Protein AF-A0A662FNM8-F1 (afdb_monomer)

Secondary structure (DSSP, 8-state):
-HHHHHHHHHHHHHHHHHHHHHTTTT------TTEEEEEEEEEEEETTEEEEEEGGGTEEEEEE--SEEEETTEEEEHHHHGGG--TT-EEEEEEEEEEETTEEEEEEEEEE-SS-EEEEHHHHHHHHHHHHHHHHHH-EEEEEEEEEEEEETTEEEEEETTEEEEEE--S-EEETTS-EE-GGGG--TT-EEEEEEEEEEEEEEETTEEEEEEEEEEEETTEEEEEPP-

Nearest PDB structures (foldseek):
  4gop-assembly2_Y  TM=5.693E-01  e=3.693E-03  Mycosarcoma maydis
  1wfq-assembly1_A  TM=6.350E-01  e=1.931E-02  Homo sapiens
  7a05-assembly1_A  TM=2.953E-01  e=1.213E-04  Vibrio vulnificus
  3go5-assembly1_A  TM=3.222E-01  e=8.741E-04  Streptococcus pneumoniae TIGR4
  2rdh-assembly2_B  TM=5.016E-01  e=3.294E-02  Staphylococcus aureus

Solvent-accessible surface area (backbone atoms only — not comparable to full-atom values): 12597 Å² total; per-residue (Å²): 93,74,66,64,57,53,53,55,36,46,52,53,47,55,57,50,48,53,51,62,55,68,58,60,81,78,60,77,87,79,76,65,84,59,53,50,75,51,60,31,31,28,69,36,79,51,90,49,25,40,33,31,35,23,73,96,74,73,45,73,44,69,32,41,45,61,52,55,28,29,45,96,90,43,79,42,47,34,83,80,51,50,82,79,57,52,67,72,38,60,38,39,38,38,27,34,59,43,82,53,95,96,36,81,43,39,32,53,43,31,46,33,43,93,91,48,58,40,34,27,39,69,56,54,55,51,54,39,55,50,54,50,52,50,48,67,76,58,44,41,79,48,72,48,69,32,32,26,71,42,77,56,101,44,32,35,33,30,34,48,87,98,43,35,31,37,35,55,58,67,73,63,32,13,39,83,87,64,49,79,47,69,69,68,84,73,54,55,71,72,36,58,33,39,40,33,24,37,39,28,78,46,96,59,70,51,95,82,12,45,26,42,30,48,56,53,30,38,33,41,84,91,48,46,40,30,52,60,87,100

Mean predicted aligned error: 11.19 Å

Radius of gyration: 21.47 Å; Cα contacts (8 Å, |Δi|>4): 432; chains: 1; bounding box: 57×38×53 Å

pLDDT: mean 80.43, std 20.22, range [27.06, 97.69]

Foldseek 3Di:
DPVQLVVVLVVVVVVVVVVVVVVPPDDDDPDPDFKDKAKFFFQDQDPQFTFTQGVVVRDTATEGEADWKDWPNDIDGCNVCSVVHDGRFIKIFIWGWDDDPNDTHTYTQWIDGPVTIMGHVVVSVVSSVVVVVVLVVQWDWDKDKWFWAADDDFWTWTDDPPAIEIEGRDAWKAWPVRHTDDCVVQDDGRFIKIFTFIKGQDPDDDPNHRIYTHGQWMDGPNTIMGHDDD

Structure (mmCIF, N/CA/C/O backbone):
data_AF-A0A662FNM8-F1
#
_entry.id   AF-A0A662FNM8-F1
#
loop_
_atom_site.group_PDB
_atom_site.id
_atom_site.type_symbol
_atom_site.label_atom_id
_atom_site.label_alt_id
_atom_site.label_comp_id
_atom_site.label_asym_id
_atom_site.label_entity_id
_atom_site.label_seq_id
_atom_site.pdbx_PDB_ins_code
_atom_site.Cartn_x
_atom_site.Cartn_y
_atom_site.Cartn_z
_atom_site.occupancy
_atom_site.B_iso_or_equiv
_atom_site.auth_seq_id
_atom_site.auth_comp_id
_atom_site.auth_asym_id
_atom_site.auth_atom_id
_atom_site.pdbx_PDB_model_num
ATOM 1 N N . MET A 1 1 ? 3.585 -10.878 16.587 1.00 34.97 1 MET A N 1
ATOM 2 C CA . MET A 1 1 ? 3.746 -9.399 16.396 1.00 34.97 1 MET A CA 1
ATOM 3 C C . MET A 1 1 ? 4.313 -8.888 15.031 1.00 34.97 1 MET A C 1
ATOM 5 O O . MET A 1 1 ? 3.756 -7.943 14.477 1.00 34.97 1 MET A O 1
ATOM 9 N N . ASN A 1 2 ? 5.376 -9.466 14.435 1.00 30.81 2 ASN A N 1
ATOM 10 C CA . ASN A 1 2 ? 6.114 -8.873 13.282 1.00 30.81 2 ASN A CA 1
ATOM 11 C C . ASN A 1 2 ? 5.421 -8.874 11.894 1.00 30.81 2 ASN A C 1
ATOM 13 O O . ASN A 1 2 ? 5.707 -8.005 11.068 1.00 30.81 2 ASN A O 1
ATOM 17 N N . ARG A 1 3 ? 4.511 -9.816 11.600 1.00 31.55 3 ARG A N 1
ATOM 18 C CA . ARG A 1 3 ? 3.870 -9.920 10.266 1.00 31.55 3 ARG A CA 1
ATOM 19 C C . ARG A 1 3 ? 2.676 -8.970 10.079 1.00 31.55 3 ARG A C 1
ATOM 21 O O . ARG A 1 3 ? 2.497 -8.427 8.995 1.00 31.55 3 ARG A O 1
ATOM 28 N N . ILE A 1 4 ? 1.914 -8.701 11.142 1.00 34.50 4 ILE A N 1
ATOM 29 C CA . ILE A 1 4 ? 0.702 -7.854 11.116 1.00 34.50 4 ILE A CA 1
ATOM 30 C C . ILE A 1 4 ? 1.075 -6.375 10.963 1.00 34.50 4 ILE A C 1
ATOM 32 O O . ILE A 1 4 ? 0.537 -5.681 10.101 1.00 34.50 4 ILE A O 1
ATOM 36 N N . LEU A 1 5 ? 2.092 -5.929 11.707 1.00 34.59 5 LEU A N 1
ATOM 37 C CA . LEU A 1 5 ? 2.738 -4.640 11.475 1.00 34.59 5 LEU A CA 1
ATOM 38 C C . LEU A 1 5 ? 3.303 -4.550 10.056 1.00 34.59 5 LEU A C 1
ATOM 40 O O . LEU A 1 5 ? 3.145 -3.524 9.408 1.00 34.59 5 LEU A O 1
ATOM 44 N N . GLY A 1 6 ? 3.891 -5.640 9.555 1.00 30.94 6 GLY A N 1
ATOM 45 C CA . GLY A 1 6 ? 4.428 -5.747 8.202 1.00 30.94 6 GLY A CA 1
ATOM 46 C C . GLY A 1 6 ? 3.399 -5.520 7.093 1.00 30.94 6 GLY A C 1
ATOM 47 O O . GLY A 1 6 ? 3.773 -4.928 6.085 1.00 30.94 6 GLY A O 1
ATOM 48 N N . ILE A 1 7 ? 2.140 -5.933 7.282 1.00 37.97 7 ILE A N 1
ATOM 49 C CA . ILE A 1 7 ? 1.048 -5.766 6.308 1.00 37.97 7 ILE A CA 1
ATOM 50 C C . ILE A 1 7 ? 0.357 -4.396 6.452 1.00 37.97 7 ILE A C 1
ATOM 52 O O . ILE A 1 7 ? 0.053 -3.770 5.439 1.00 37.97 7 ILE A O 1
ATOM 56 N N . LEU A 1 8 ? 0.190 -3.870 7.674 1.00 38.94 8 LEU A N 1
ATOM 57 C CA . LEU A 1 8 ? -0.231 -2.473 7.916 1.00 38.94 8 LEU A CA 1
ATOM 58 C C . LEU A 1 8 ? 0.715 -1.477 7.241 1.00 38.94 8 LEU A C 1
ATOM 60 O O . LEU A 1 8 ? 0.318 -0.487 6.631 1.00 38.94 8 LEU A O 1
ATOM 64 N N . LEU A 1 9 ? 1.998 -1.798 7.328 1.00 43.34 9 LEU A N 1
ATOM 65 C CA . LEU A 1 9 ? 3.066 -1.082 6.680 1.00 43.34 9 LEU A CA 1
ATOM 66 C C . LEU A 1 9 ? 3.018 -1.178 5.159 1.00 43.34 9 LEU A C 1
ATOM 68 O O . LEU A 1 9 ? 3.487 -0.252 4.522 1.00 43.34 9 LEU A O 1
ATOM 72 N N . VAL A 1 10 ? 2.436 -2.221 4.558 1.00 38.22 10 VAL A N 1
ATOM 73 C CA . VAL A 1 10 ? 2.178 -2.252 3.104 1.00 38.22 10 VAL A CA 1
ATOM 74 C C . VAL A 1 10 ? 1.168 -1.176 2.724 1.00 38.22 10 VAL A C 1
ATOM 76 O O . VAL A 1 10 ? 1.360 -0.530 1.708 1.00 38.22 10 VAL A O 1
ATOM 79 N N . ILE A 1 11 ? 0.123 -0.966 3.530 1.00 43.38 11 ILE A N 1
ATOM 80 C CA . ILE A 1 11 ? -0.942 0.005 3.243 1.00 43.38 11 ILE A CA 1
ATOM 81 C C . ILE A 1 11 ? -0.428 1.426 3.459 1.00 43.38 11 ILE A C 1
ATOM 83 O O . ILE A 1 11 ? -0.586 2.260 2.576 1.00 43.38 11 ILE A O 1
ATOM 87 N N . ILE A 1 12 ? 0.279 1.694 4.565 1.00 46.84 12 ILE A N 1
ATOM 88 C CA . ILE A 1 12 ? 0.919 3.002 4.761 1.00 46.84 12 ILE A CA 1
ATOM 89 C C . ILE A 1 12 ? 1.972 3.225 3.670 1.00 46.84 12 ILE A C 1
ATOM 91 O O . ILE A 1 12 ? 2.008 4.310 3.112 1.00 46.84 12 ILE A O 1
ATOM 95 N N . VAL A 1 13 ? 2.777 2.225 3.288 1.00 42.91 13 VAL A N 1
ATOM 96 C CA . VAL A 1 13 ? 3.752 2.348 2.188 1.00 42.91 13 VAL A CA 1
ATOM 97 C C . VAL A 1 13 ? 3.060 2.578 0.840 1.00 42.91 13 VAL A C 1
ATOM 99 O O . VAL A 1 13 ? 3.427 3.526 0.164 1.00 42.91 13 VAL A O 1
ATOM 102 N N . ALA A 1 14 ? 2.022 1.826 0.475 1.00 39.62 14 ALA A N 1
ATOM 103 C CA . ALA A 1 14 ? 1.258 2.038 -0.757 1.00 39.62 14 ALA A CA 1
ATOM 104 C C . ALA A 1 14 ? 0.612 3.439 -0.799 1.00 39.62 14 ALA A C 1
ATOM 106 O O . ALA A 1 14 ? 0.721 4.139 -1.803 1.00 39.62 14 ALA A O 1
ATOM 107 N N . LEU A 1 15 ? 0.053 3.911 0.323 1.00 40.09 15 LEU A N 1
ATOM 108 C CA . LEU A 1 15 ? -0.546 5.248 0.452 1.00 40.09 15 LEU A CA 1
ATOM 109 C C . LEU A 1 15 ? 0.503 6.379 0.508 1.00 40.09 15 LEU A C 1
ATOM 111 O O . LEU A 1 15 ? 0.263 7.481 0.009 1.00 40.09 15 LEU A O 1
ATOM 115 N N . SER A 1 16 ? 1.681 6.118 1.081 1.00 39.53 16 SER A N 1
ATOM 116 C CA . SER A 1 16 ? 2.825 7.043 1.103 1.00 39.53 16 SER A CA 1
ATOM 117 C C . SER A 1 16 ? 3.443 7.177 -0.276 1.00 39.53 16 SER A C 1
ATOM 119 O O . SER A 1 16 ? 3.874 8.262 -0.651 1.00 39.53 16 SER A O 1
ATOM 121 N N . ILE A 1 17 ? 3.483 6.092 -1.046 1.00 41.28 17 ILE A N 1
ATOM 122 C CA . ILE A 1 17 ? 4.080 6.119 -2.372 1.00 41.28 17 ILE A CA 1
ATOM 123 C C . ILE A 1 17 ? 3.131 6.766 -3.385 1.00 41.28 17 ILE A C 1
ATOM 125 O O . ILE A 1 17 ? 3.603 7.569 -4.186 1.00 41.28 17 ILE A O 1
ATOM 129 N N . ALA A 1 18 ? 1.811 6.573 -3.257 1.00 35.53 18 ALA A N 1
ATOM 130 C CA . ALA A 1 18 ? 0.839 7.385 -3.991 1.00 35.53 18 ALA A CA 1
ATOM 131 C C . ALA A 1 18 ? 1.071 8.891 -3.747 1.00 35.53 18 ALA A C 1
ATOM 133 O O . ALA A 1 18 ? 1.128 9.653 -4.705 1.00 35.53 18 ALA A O 1
ATOM 134 N N . SER A 1 19 ? 1.351 9.309 -2.499 1.00 35.47 19 SER A N 1
ATOM 135 C CA . SER A 1 19 ? 1.711 10.709 -2.203 1.00 35.47 19 SER A CA 1
ATOM 136 C C . SER A 1 19 ? 3.092 11.149 -2.698 1.00 35.47 19 SER A C 1
ATOM 138 O O . SER A 1 19 ? 3.288 12.329 -2.948 1.00 35.47 19 SER A O 1
ATOM 140 N N . VAL A 1 20 ? 4.060 10.242 -2.869 1.00 37.75 20 VAL A N 1
ATOM 141 C CA . VAL A 1 20 ? 5.343 10.588 -3.514 1.00 37.75 20 VAL A CA 1
ATOM 142 C C . VAL A 1 20 ? 5.138 10.859 -5.009 1.00 37.75 20 VAL A C 1
ATOM 144 O O . VAL A 1 20 ? 5.879 11.660 -5.572 1.00 37.75 20 VAL A O 1
ATOM 147 N N . PHE A 1 21 ? 4.126 10.244 -5.630 1.00 33.44 21 PHE A N 1
ATOM 148 C CA . PHE A 1 21 ? 3.748 10.506 -7.019 1.00 33.44 21 PHE A CA 1
ATOM 149 C C . PHE A 1 21 ? 2.799 11.705 -7.191 1.00 33.44 21 PHE A C 1
ATOM 151 O O . PHE A 1 21 ? 2.982 12.438 -8.155 1.00 33.44 21 PHE A O 1
ATOM 158 N N . THR A 1 22 ? 1.853 11.984 -6.281 1.00 30.36 22 THR A N 1
ATOM 159 C CA . THR A 1 22 ? 0.998 13.191 -6.399 1.00 30.36 22 THR A CA 1
ATOM 160 C C . THR A 1 22 ? 1.713 14.499 -6.056 1.00 30.36 22 THR A C 1
ATOM 162 O O . THR A 1 22 ? 1.329 15.541 -6.564 1.00 30.36 22 THR A O 1
ATOM 165 N N . ILE A 1 23 ? 2.806 14.478 -5.282 1.00 31.58 23 ILE A N 1
ATOM 166 C CA . ILE A 1 23 ? 3.656 15.674 -5.072 1.00 31.58 23 ILE A CA 1
ATOM 167 C C . ILE A 1 23 ? 4.517 15.991 -6.321 1.00 31.58 23 ILE A C 1
ATOM 169 O O . ILE A 1 23 ? 5.194 17.014 -6.371 1.00 31.58 23 ILE A O 1
ATOM 173 N N . ALA A 1 24 ? 4.515 15.130 -7.343 1.00 31.98 24 ALA A N 1
ATOM 174 C CA . ALA A 1 24 ? 5.442 15.205 -8.471 1.00 31.98 24 ALA A CA 1
ATOM 175 C C . ALA A 1 24 ? 4.855 15.803 -9.761 1.00 31.98 24 ALA A C 1
ATOM 177 O O . ALA A 1 24 ? 5.457 15.605 -10.812 1.00 31.98 24 ALA A O 1
ATOM 178 N N . VAL A 1 25 ? 3.729 16.526 -9.702 1.00 33.72 25 VAL A N 1
ATOM 179 C CA . VAL A 1 25 ? 3.274 17.301 -10.872 1.00 33.72 25 VAL A CA 1
ATOM 180 C C . VAL A 1 25 ? 3.971 18.667 -10.956 1.00 33.72 25 VAL A C 1
ATOM 182 O O . VAL A 1 25 ? 4.239 19.103 -12.063 1.00 33.72 25 VAL A O 1
ATOM 185 N N . GLU A 1 26 ? 4.425 19.286 -9.853 1.00 32.44 26 GLU A N 1
ATOM 186 C CA . GLU A 1 26 ? 4.989 20.658 -9.945 1.00 32.44 26 GLU A CA 1
ATOM 187 C C . GLU A 1 26 ? 6.186 21.009 -9.039 1.00 32.44 26 GLU A C 1
ATOM 189 O O . GLU A 1 26 ? 6.686 22.133 -9.068 1.00 32.44 26 GLU A O 1
ATOM 194 N N . ALA A 1 27 ? 6.741 20.085 -8.252 1.00 30.03 27 ALA A N 1
ATOM 195 C CA . ALA A 1 27 ? 7.866 20.435 -7.380 1.00 30.03 27 ALA A CA 1
ATOM 196 C C . ALA A 1 27 ? 9.232 20.183 -8.046 1.00 30.03 27 ALA A C 1
ATOM 198 O O . ALA A 1 27 ? 9.654 19.033 -8.207 1.00 30.03 27 ALA A O 1
ATOM 199 N N . LYS A 1 28 ? 9.948 21.278 -8.361 1.00 28.44 28 LYS A N 1
ATOM 200 C CA . LYS A 1 28 ? 11.374 21.317 -8.750 1.00 28.44 28 LYS A CA 1
ATOM 201 C C . LYS A 1 28 ? 12.192 20.258 -7.981 1.00 28.44 28 LYS A C 1
ATOM 203 O O . LYS A 1 28 ? 12.028 20.123 -6.763 1.00 28.44 28 LYS A O 1
ATOM 208 N N . PRO A 1 29 ? 13.077 19.496 -8.653 1.00 28.39 29 PRO A N 1
ATOM 209 C CA . PRO A 1 29 ? 13.717 18.316 -8.080 1.00 28.39 29 PRO A CA 1
ATOM 210 C C . PRO A 1 29 ? 14.552 18.668 -6.843 1.00 28.39 29 PRO A C 1
ATOM 212 O O . PRO A 1 29 ? 15.665 19.177 -6.939 1.00 28.39 29 PRO A O 1
ATOM 215 N N . LYS A 1 30 ? 14.036 18.343 -5.652 1.00 27.06 30 LYS A N 1
ATOM 216 C CA . LYS A 1 30 ? 14.813 18.403 -4.410 1.00 27.06 30 LYS A CA 1
ATOM 217 C C . LYS A 1 30 ? 15.686 17.147 -4.327 1.00 27.06 30 LYS A C 1
ATOM 219 O O . LYS A 1 30 ? 15.209 16.061 -3.992 1.00 27.06 30 LYS A O 1
ATOM 224 N N . ILE A 1 31 ? 16.958 17.299 -4.696 1.00 31.05 31 ILE A N 1
ATOM 225 C CA . ILE A 1 31 ? 17.981 16.247 -4.707 1.00 31.05 31 ILE A CA 1
ATOM 226 C C . ILE A 1 31 ? 18.239 15.777 -3.271 1.00 31.05 31 ILE A C 1
ATOM 228 O O . ILE A 1 31 ? 18.943 16.421 -2.498 1.00 31.05 31 ILE A O 1
ATOM 232 N N . VAL A 1 32 ? 17.713 14.606 -2.914 1.00 36.53 32 VAL A N 1
ATOM 233 C CA . VAL A 1 32 ? 18.186 13.861 -1.742 1.00 36.53 32 VAL A CA 1
ATOM 234 C C . VAL A 1 32 ? 19.250 12.882 -2.242 1.00 36.53 32 VAL A C 1
ATOM 236 O O . VAL A 1 32 ? 18.943 11.770 -2.665 1.00 36.53 32 VAL A O 1
ATOM 239 N N . ARG A 1 33 ? 20.494 13.382 -2.288 1.00 47.28 33 ARG A N 1
ATOM 240 C CA . ARG A 1 33 ? 21.788 12.680 -2.440 1.00 47.28 33 ARG A CA 1
ATOM 241 C C . ARG A 1 33 ? 21.719 11.324 -3.194 1.00 47.28 33 ARG A C 1
ATOM 243 O O . ARG A 1 33 ? 21.582 10.279 -2.567 1.00 47.28 33 ARG A O 1
ATOM 250 N N . ARG A 1 34 ? 21.898 11.346 -4.528 1.00 64.00 34 ARG A N 1
ATOM 251 C CA . ARG A 1 34 ? 22.019 10.197 -5.479 1.00 64.00 34 ARG A CA 1
ATOM 252 C C . ARG A 1 34 ? 20.742 9.461 -5.919 1.00 64.00 34 ARG A C 1
ATOM 254 O O . ARG A 1 34 ? 20.851 8.380 -6.493 1.00 64.00 34 ARG A O 1
ATOM 261 N N . THR A 1 35 ? 19.554 10.027 -5.726 1.00 75.56 35 THR A N 1
ATOM 262 C CA . THR A 1 35 ? 18.335 9.519 -6.388 1.00 75.56 35 THR A CA 1
ATOM 263 C C . THR A 1 35 ? 17.953 10.389 -7.582 1.00 75.56 35 THR A C 1
ATOM 265 O O . THR A 1 35 ? 18.045 11.611 -7.509 1.00 75.56 35 THR A O 1
ATOM 268 N N . VAL A 1 36 ? 17.541 9.755 -8.679 1.00 82.00 36 VAL A N 1
ATOM 269 C CA . VAL A 1 36 ? 17.111 10.409 -9.921 1.00 82.00 36 VAL A CA 1
ATOM 270 C C . VAL A 1 36 ? 15.705 9.955 -10.285 1.00 82.00 36 VAL A C 1
ATOM 272 O O . VAL A 1 36 ? 15.340 8.796 -10.074 1.00 82.00 36 VAL A O 1
ATOM 275 N N . ARG A 1 37 ? 14.909 10.889 -10.806 1.00 89.00 37 ARG A N 1
ATOM 276 C CA . ARG A 1 37 ? 13.576 10.628 -11.347 1.00 89.00 37 ARG A CA 1
ATOM 277 C C . ARG A 1 37 ? 13.552 11.040 -12.803 1.00 89.00 37 ARG A C 1
ATOM 279 O O . ARG A 1 37 ? 14.050 12.116 -13.123 1.00 89.00 37 ARG A O 1
ATOM 286 N N . PHE A 1 38 ? 12.970 10.206 -13.645 1.00 88.62 38 PHE A N 1
ATOM 287 C CA . PHE A 1 38 ? 12.787 10.509 -15.057 1.00 88.62 38 PHE A CA 1
ATOM 288 C C . PHE A 1 38 ? 11.605 9.719 -15.614 1.00 88.62 38 PHE A C 1
ATOM 290 O O . PHE A 1 38 ? 11.200 8.707 -15.036 1.00 88.62 38 PHE A O 1
ATOM 297 N N . SER A 1 39 ? 11.073 10.205 -16.726 1.00 93.44 39 SER A N 1
ATOM 298 C CA . SER A 1 39 ? 10.129 9.483 -17.575 1.00 93.44 39 SER A CA 1
ATOM 299 C C . SER A 1 39 ? 10.844 9.088 -18.860 1.00 93.44 39 SER A C 1
ATOM 301 O O . SER A 1 39 ? 11.805 9.754 -19.251 1.00 93.44 39 SER A O 1
ATOM 303 N N . GLY A 1 40 ? 10.403 8.013 -19.491 1.00 94.44 40 GLY A N 1
ATOM 304 C CA . GLY A 1 40 ? 10.967 7.568 -20.753 1.00 94.44 40 GLY A CA 1
ATOM 305 C C . GLY A 1 40 ? 10.230 6.369 -21.322 1.00 94.44 40 GLY A C 1
ATOM 306 O O . GLY A 1 40 ? 9.304 5.849 -20.700 1.00 94.44 40 GLY A O 1
ATOM 307 N N . VAL A 1 41 ? 10.682 5.932 -22.488 1.00 97.31 41 VAL A N 1
ATOM 308 C CA . VAL A 1 41 ? 10.103 4.819 -23.240 1.00 97.31 41 VAL A CA 1
ATOM 309 C C . VAL A 1 41 ? 11.030 3.615 -23.137 1.00 97.31 41 VAL A C 1
ATOM 311 O O . VAL A 1 41 ? 12.248 3.749 -23.272 1.00 97.31 41 VAL A O 1
ATOM 314 N N . VAL A 1 42 ? 10.486 2.434 -22.859 1.00 97.44 42 VAL A N 1
ATOM 315 C CA . VAL A 1 42 ? 11.257 1.186 -22.863 1.00 97.44 42 VAL A CA 1
ATOM 316 C C . VAL A 1 42 ? 11.704 0.891 -24.294 1.00 97.44 42 VAL A C 1
ATOM 318 O O . VAL A 1 42 ? 10.881 0.692 -25.174 1.00 97.44 42 VAL A O 1
ATOM 321 N N . GLU A 1 43 ? 13.013 0.865 -24.535 1.00 96.88 43 GLU A N 1
ATOM 322 C CA . GLU A 1 43 ? 13.586 0.446 -25.823 1.00 96.88 43 GLU A CA 1
ATOM 323 C C . GLU A 1 43 ? 13.893 -1.047 -25.862 1.00 96.88 43 GLU A C 1
ATOM 325 O O . GLU A 1 43 ? 13.996 -1.627 -26.936 1.00 96.88 43 GLU A O 1
ATOM 330 N N . LYS A 1 44 ? 14.206 -1.623 -24.696 1.00 96.56 44 LYS A N 1
ATOM 331 C CA . LYS A 1 44 ? 14.590 -3.026 -24.584 1.00 96.56 44 LYS A CA 1
ATOM 332 C C . LYS A 1 44 ? 14.352 -3.556 -23.184 1.00 96.56 44 LYS A C 1
ATOM 334 O O . LYS A 1 44 ? 14.826 -2.970 -22.200 1.00 96.56 44 LYS A O 1
ATOM 339 N N . VAL A 1 45 ? 13.745 -4.732 -23.109 1.00 96.88 45 VAL A N 1
ATOM 340 C CA . VAL A 1 45 ? 13.672 -5.550 -21.895 1.00 96.88 45 VAL A CA 1
ATOM 341 C C . VAL A 1 45 ? 14.803 -6.580 -21.890 1.00 96.88 45 VAL A C 1
ATOM 343 O O . VAL A 1 45 ? 15.061 -7.256 -22.881 1.00 96.88 45 VAL A O 1
ATOM 346 N N . GLY A 1 46 ? 15.527 -6.694 -20.777 1.00 94.12 46 GLY A N 1
ATOM 347 C CA . GLY A 1 46 ? 16.615 -7.659 -20.623 1.00 94.12 46 GLY A CA 1
ATOM 348 C C . GLY A 1 46 ? 16.582 -8.391 -19.285 1.00 94.12 46 GLY A C 1
ATOM 349 O O . GLY A 1 46 ? 15.928 -7.982 -18.323 1.00 94.12 46 GLY A O 1
ATOM 350 N N . ASP A 1 47 ? 17.374 -9.456 -19.178 1.00 93.50 47 ASP A N 1
ATOM 351 C CA . ASP A 1 47 ? 17.362 -10.340 -18.000 1.00 93.50 47 ASP A CA 1
ATOM 352 C C . ASP A 1 47 ? 17.805 -9.668 -16.701 1.00 93.50 47 ASP A C 1
ATOM 354 O O . ASP A 1 47 ? 17.485 -10.129 -15.607 1.00 93.50 47 ASP A O 1
ATOM 358 N N . LYS A 1 48 ? 18.559 -8.570 -16.794 1.00 88.81 48 LYS A N 1
ATOM 359 C CA . LYS A 1 48 ? 19.065 -7.831 -15.628 1.00 88.81 48 LYS A CA 1
ATOM 360 C C . LYS A 1 48 ? 18.474 -6.427 -15.505 1.00 88.81 48 LYS A C 1
ATOM 362 O O . LYS A 1 48 ? 18.788 -5.730 -14.532 1.00 88.81 48 LYS A O 1
ATOM 367 N N . GLY A 1 49 ? 17.646 -5.982 -16.449 1.00 94.88 49 GLY A N 1
ATOM 368 C CA . GLY A 1 49 ? 17.250 -4.583 -16.509 1.00 94.88 49 GLY A CA 1
ATOM 369 C C . GLY A 1 49 ? 16.442 -4.176 -17.728 1.00 94.88 49 GLY A C 1
ATOM 370 O O . GLY A 1 49 ? 16.061 -5.000 -18.547 1.00 94.88 49 GLY A O 1
ATOM 371 N N . LEU A 1 50 ? 16.235 -2.869 -17.827 1.00 96.62 50 LEU A N 1
ATOM 372 C CA . LEU A 1 50 ? 15.610 -2.205 -18.963 1.00 96.62 50 LEU A CA 1
ATOM 373 C C . LEU A 1 50 ? 16.620 -1.260 -19.613 1.00 96.62 50 LEU A C 1
ATOM 375 O O . LEU A 1 50 ? 17.507 -0.731 -18.935 1.00 96.62 50 LEU A O 1
ATOM 379 N N . LYS A 1 51 ? 16.457 -1.003 -20.906 1.00 96.25 51 LYS A N 1
ATOM 380 C CA . LYS A 1 51 ? 17.036 0.158 -21.583 1.00 96.25 51 LYS A CA 1
ATOM 381 C C . LYS A 1 51 ? 15.903 1.144 -21.843 1.00 96.25 51 LYS A C 1
ATOM 383 O O . LYS A 1 51 ? 14.887 0.758 -22.410 1.00 96.25 51 LYS A O 1
ATOM 388 N N . VAL A 1 52 ? 16.050 2.378 -21.369 1.00 96.44 52 VAL A N 1
ATOM 389 C CA . VAL A 1 52 ? 14.963 3.368 -21.381 1.00 96.44 52 VAL A CA 1
ATOM 390 C C . VAL A 1 52 ? 15.424 4.617 -22.114 1.00 96.44 52 VAL A C 1
ATOM 392 O O . VAL A 1 52 ? 16.375 5.259 -21.668 1.00 96.44 52 VAL A O 1
ATOM 395 N N . TYR A 1 53 ? 14.764 4.965 -23.212 1.00 96.44 53 TYR A N 1
ATOM 396 C CA . TYR A 1 53 ? 14.984 6.218 -23.923 1.00 96.44 53 TYR A CA 1
ATOM 397 C C . TYR A 1 53 ? 14.381 7.385 -23.149 1.00 96.44 53 TYR A C 1
ATOM 399 O O . TYR A 1 53 ? 13.217 7.341 -22.753 1.00 96.44 53 TYR A O 1
ATOM 407 N N . VAL A 1 54 ? 15.167 8.436 -22.931 1.00 94.25 54 VAL A N 1
ATOM 408 C CA . VAL A 1 54 ? 14.714 9.662 -22.274 1.00 94.25 54 VAL A CA 1
ATOM 409 C C . VAL A 1 54 ? 14.834 10.813 -23.262 1.00 94.25 54 VAL A C 1
ATOM 411 O O . VAL A 1 54 ? 15.924 11.345 -23.476 1.00 94.25 54 VAL A O 1
ATOM 414 N N . GLU A 1 55 ? 13.694 11.220 -23.818 1.00 88.88 55 GLU A N 1
ATOM 415 C CA . GLU A 1 55 ? 13.593 12.248 -24.860 1.00 88.88 55 GLU A CA 1
ATOM 416 C C . G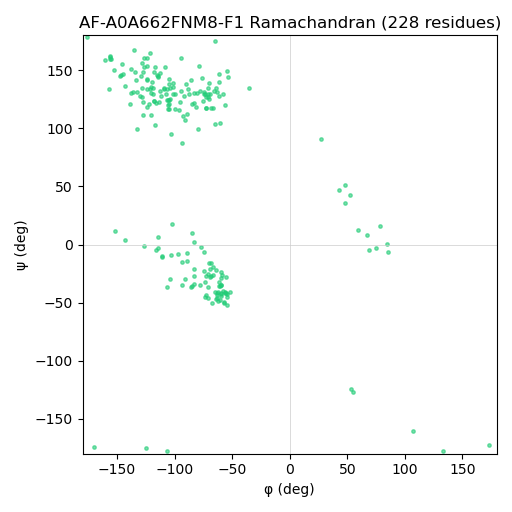LU A 1 55 ? 14.265 13.565 -24.457 1.00 88.88 55 GLU A C 1
ATOM 418 O O . GLU A 1 55 ? 15.075 14.108 -25.200 1.00 88.88 55 GLU A O 1
ATOM 423 N N . ARG A 1 56 ? 14.034 14.027 -23.221 1.00 87.88 56 ARG A N 1
ATOM 424 C CA . ARG A 1 56 ? 14.579 15.299 -22.712 1.00 87.88 56 ARG A CA 1
ATOM 425 C C . ARG A 1 56 ? 16.105 15.415 -22.812 1.00 87.88 56 ARG A C 1
ATOM 427 O O . ARG A 1 56 ? 16.630 16.524 -22.853 1.00 87.88 56 ARG A O 1
ATOM 434 N N . ILE A 1 57 ? 16.820 14.294 -22.771 1.00 88.00 57 ILE A N 1
ATOM 435 C CA . ILE A 1 57 ? 18.284 14.261 -22.895 1.00 88.00 57 ILE A CA 1
ATOM 436 C C . ILE A 1 57 ? 18.742 13.543 -24.167 1.00 88.00 57 ILE A C 1
ATOM 438 O O . ILE A 1 57 ? 19.941 13.314 -24.309 1.00 88.00 57 ILE A O 1
ATOM 442 N N . ASN A 1 58 ? 17.800 13.168 -25.041 1.00 92.25 58 ASN A N 1
ATOM 443 C CA . ASN A 1 58 ? 18.001 12.418 -26.278 1.00 92.25 58 ASN A CA 1
ATOM 444 C C . ASN A 1 58 ? 18.990 11.248 -26.112 1.00 92.25 58 ASN A C 1
ATOM 446 O O . ASN A 1 58 ? 19.972 11.113 -26.844 1.00 92.25 58 ASN A O 1
ATOM 450 N N . ARG A 1 59 ? 18.809 10.454 -25.047 1.00 92.69 59 ARG A N 1
ATOM 451 C CA . ARG A 1 59 ? 19.717 9.352 -24.694 1.00 92.69 59 ARG A CA 1
ATOM 452 C C . ARG A 1 59 ? 18.977 8.196 -24.050 1.00 92.69 59 ARG A C 1
ATOM 454 O O . ARG A 1 59 ? 18.088 8.389 -23.221 1.00 92.69 59 ARG A O 1
ATOM 461 N N . SER A 1 60 ? 19.450 6.991 -24.344 1.00 92.75 60 SER A N 1
ATOM 462 C CA . SER A 1 60 ? 19.004 5.771 -23.683 1.00 92.75 60 SER A CA 1
ATOM 463 C C . SER A 1 60 ? 19.822 5.498 -22.420 1.00 92.75 60 SER A C 1
ATOM 465 O O . SER A 1 60 ? 21.055 5.477 -22.437 1.00 92.75 60 SER A O 1
ATOM 467 N N . ILE A 1 61 ? 19.135 5.247 -21.311 1.00 91.06 61 ILE A N 1
ATOM 468 C CA . ILE A 1 61 ? 19.734 4.957 -20.012 1.00 91.06 61 ILE A CA 1
ATOM 469 C C . ILE A 1 61 ? 19.604 3.455 -19.719 1.00 91.06 61 ILE A C 1
ATOM 471 O O . ILE A 1 61 ? 18.482 2.938 -19.691 1.00 91.06 61 ILE A O 1
ATOM 475 N N . PRO A 1 62 ? 20.710 2.736 -19.443 1.00 92.44 62 PRO A N 1
ATOM 476 C CA . PRO A 1 62 ? 20.633 1.380 -18.919 1.00 92.44 62 PRO A CA 1
ATOM 477 C C . PRO A 1 62 ? 20.185 1.415 -17.454 1.00 92.44 62 PRO A C 1
ATOM 479 O O . PRO A 1 62 ? 20.785 2.087 -16.612 1.00 92.44 62 PRO A O 1
ATOM 482 N N . LEU A 1 63 ? 19.134 0.665 -17.140 1.00 93.25 63 LEU A N 1
ATOM 483 C CA . LEU A 1 63 ? 18.496 0.648 -15.834 1.00 93.25 63 LEU A CA 1
ATOM 484 C C . LEU A 1 63 ? 18.543 -0.757 -15.233 1.00 93.25 63 LEU A C 1
ATOM 486 O O . LEU A 1 63 ? 17.859 -1.677 -15.680 1.00 93.25 63 LEU A O 1
ATOM 490 N N . PHE A 1 64 ? 19.317 -0.924 -14.162 1.00 94.12 64 PHE A N 1
ATOM 491 C CA . PHE A 1 64 ? 19.419 -2.205 -13.477 1.00 94.12 64 PHE A CA 1
ATOM 492 C C . PHE A 1 64 ? 18.145 -2.513 -12.681 1.00 94.12 64 PHE A C 1
ATOM 494 O O . PHE A 1 64 ? 17.812 -1.829 -11.701 1.00 94.12 64 PHE A O 1
ATOM 501 N N . CYS A 1 65 ? 17.474 -3.598 -13.068 1.00 95.06 65 CYS A N 1
ATOM 502 C CA . CYS A 1 65 ? 16.224 -4.051 -12.465 1.00 95.06 65 CYS A CA 1
ATOM 503 C C . CYS A 1 65 ? 16.340 -5.423 -11.790 1.00 95.06 65 CYS A C 1
ATOM 505 O O . CYS A 1 65 ? 15.423 -5.812 -11.086 1.00 95.06 65 CYS A O 1
ATOM 507 N N . GLY A 1 66 ? 17.474 -6.124 -11.873 1.00 93.19 66 GLY A N 1
ATOM 508 C CA . GLY A 1 66 ? 17.631 -7.440 -11.242 1.00 93.19 66 GLY A CA 1
ATOM 509 C C . GLY A 1 66 ? 17.322 -7.469 -9.733 1.00 93.19 66 GLY A C 1
ATOM 510 O O . GLY A 1 66 ? 17.550 -6.492 -9.008 1.00 93.19 66 GLY A O 1
ATOM 511 N N . GLY A 1 67 ? 16.830 -8.611 -9.244 1.00 92.38 67 GLY A N 1
ATOM 512 C CA . GLY A 1 67 ? 16.493 -8.858 -7.836 1.00 92.38 67 GLY A CA 1
ATOM 513 C C . GLY A 1 67 ? 14.988 -8.909 -7.557 1.00 92.38 67 GLY A C 1
ATOM 514 O O . GLY A 1 67 ? 14.191 -9.131 -8.460 1.00 92.38 67 GLY A O 1
ATOM 515 N N . LYS A 1 68 ? 14.607 -8.727 -6.283 1.00 93.38 68 LYS A N 1
ATOM 516 C CA . LYS A 1 68 ? 13.213 -8.850 -5.822 1.00 93.38 68 LYS A CA 1
ATOM 517 C C . LYS A 1 68 ? 12.436 -7.535 -5.884 1.00 93.38 68 LYS A C 1
ATOM 519 O O . LYS A 1 68 ? 12.918 -6.491 -5.420 1.00 93.38 68 LYS A O 1
ATOM 524 N N . TRP A 1 69 ? 11.196 -7.636 -6.332 1.00 93.75 69 TRP A N 1
ATOM 525 C CA . TRP A 1 69 ? 10.226 -6.571 -6.541 1.00 93.75 69 TRP A CA 1
ATOM 526 C C . TRP A 1 69 ? 8.919 -6.868 -5.829 1.00 93.75 69 TRP A C 1
ATOM 528 O O . TRP A 1 69 ? 8.650 -7.999 -5.450 1.00 93.75 69 TRP A O 1
ATOM 538 N N . VAL A 1 70 ? 8.134 -5.822 -5.611 1.00 87.19 70 VAL A N 1
ATOM 539 C CA . VAL A 1 70 ? 6.809 -5.879 -5.014 1.00 87.19 70 VAL A CA 1
ATOM 540 C C . VAL A 1 70 ? 5.819 -5.276 -5.996 1.00 87.19 70 VAL A C 1
ATOM 542 O O . VAL A 1 70 ? 5.957 -4.095 -6.322 1.00 87.19 70 VAL A O 1
ATOM 545 N N . LYS A 1 71 ? 4.829 -6.067 -6.408 1.00 86.81 71 LYS A N 1
ATOM 546 C CA . LYS A 1 71 ? 3.656 -5.663 -7.197 1.00 86.81 71 LYS A CA 1
ATOM 547 C C . LYS A 1 71 ? 2.425 -6.183 -6.463 1.00 86.81 71 LYS A C 1
ATOM 549 O O . LYS A 1 71 ? 2.475 -7.280 -5.927 1.00 86.81 71 LYS A O 1
ATOM 554 N N . ASP A 1 72 ? 1.387 -5.364 -6.318 1.00 82.38 72 ASP A N 1
ATOM 555 C CA . ASP A 1 72 ? 0.107 -5.759 -5.697 1.00 82.38 72 ASP A CA 1
ATOM 556 C C . ASP A 1 72 ? 0.231 -6.503 -4.355 1.00 82.38 72 ASP A C 1
ATOM 558 O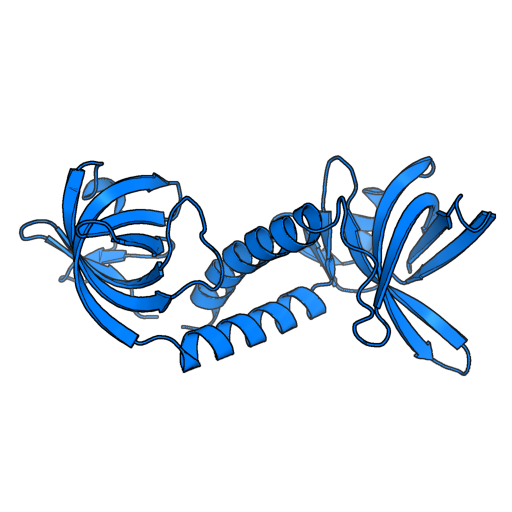 O . ASP A 1 72 ? -0.584 -7.340 -3.990 1.00 82.38 72 ASP A O 1
ATOM 562 N N . ARG A 1 73 ? 1.232 -6.104 -3.552 1.00 72.81 73 ARG A N 1
ATOM 563 C CA . ARG A 1 73 ? 1.578 -6.650 -2.220 1.00 72.81 73 ARG A CA 1
ATOM 564 C C . ARG A 1 73 ? 2.284 -8.010 -2.224 1.00 72.81 73 ARG A C 1
ATOM 566 O O . ARG A 1 73 ? 2.721 -8.432 -1.150 1.00 72.81 73 ARG A O 1
ATOM 573 N N . GLU A 1 74 ? 2.482 -8.615 -3.382 1.00 79.62 74 GLU A N 1
ATOM 574 C CA . GLU A 1 74 ? 3.242 -9.848 -3.566 1.00 79.62 74 GLU A CA 1
ATOM 575 C C . GLU A 1 74 ? 4.695 -9.557 -3.941 1.00 79.62 74 GLU A C 1
ATOM 577 O O . GLU A 1 74 ? 5.039 -8.433 -4.311 1.00 79.62 74 GLU A O 1
ATOM 582 N N . VAL A 1 75 ? 5.576 -10.541 -3.744 1.00 88.88 75 VAL A N 1
ATOM 583 C CA . VAL A 1 75 ? 7.015 -10.408 -3.993 1.00 88.88 75 VAL A CA 1
ATOM 584 C C . VAL A 1 75 ? 7.404 -11.312 -5.148 1.00 88.88 75 VAL A C 1
ATOM 586 O O . VAL A 1 75 ? 7.271 -12.522 -5.026 1.00 88.88 75 VAL A O 1
ATOM 589 N N . TYR A 1 76 ? 7.990 -10.726 -6.184 1.00 92.56 76 TYR A N 1
ATOM 590 C CA . TYR A 1 76 ? 8.441 -11.436 -7.377 1.00 92.56 76 TYR A CA 1
ATOM 591 C C . TYR A 1 76 ? 9.924 -11.172 -7.630 1.00 92.56 76 TYR A C 1
ATOM 593 O O . TYR A 1 76 ? 10.462 -10.128 -7.243 1.00 92.56 76 TYR A O 1
ATOM 601 N N . ASN A 1 77 ? 10.612 -12.094 -8.283 1.00 95.50 77 ASN A N 1
ATOM 602 C CA . ASN A 1 77 ? 11.910 -11.840 -8.889 1.00 95.50 77 ASN A CA 1
ATOM 603 C C . ASN A 1 77 ? 11.721 -11.100 -10.214 1.00 95.50 77 ASN A C 1
ATOM 605 O O . ASN A 1 77 ? 10.701 -11.238 -10.876 1.00 95.50 77 ASN A O 1
ATOM 609 N N . TRP A 1 78 ? 12.729 -10.330 -10.623 1.00 96.50 78 TRP A N 1
ATOM 610 C CA . TRP A 1 78 ? 12.710 -9.628 -11.909 1.00 96.50 78 TRP A CA 1
ATOM 611 C C . TRP A 1 78 ? 12.393 -10.555 -13.090 1.00 96.50 78 TRP A C 1
ATOM 613 O O . TRP A 1 78 ? 11.606 -10.181 -13.945 1.00 96.50 78 TRP A O 1
ATOM 623 N N . SER A 1 79 ? 12.943 -11.771 -13.102 1.00 95.31 79 SER A N 1
ATOM 624 C CA . SER A 1 79 ? 12.684 -12.770 -14.145 1.00 95.31 79 SER A CA 1
ATOM 625 C C . SER A 1 79 ? 11.209 -13.150 -14.289 1.00 95.31 79 SER A C 1
ATOM 627 O O . SER A 1 79 ? 10.820 -13.551 -15.371 1.00 95.31 79 SER A O 1
ATOM 629 N N . GLU A 1 80 ? 10.409 -13.017 -13.228 1.00 95.44 80 GLU A N 1
ATOM 630 C CA . GLU A 1 80 ? 8.977 -13.356 -13.214 1.00 95.44 80 GLU A CA 1
ATOM 631 C C . GLU A 1 80 ? 8.088 -12.173 -13.634 1.00 95.44 80 GLU A C 1
ATOM 633 O O . GLU A 1 80 ? 6.903 -12.353 -13.880 1.00 95.44 80 GLU A O 1
ATOM 638 N N . ILE A 1 81 ? 8.631 -10.949 -13.670 1.00 95.19 81 ILE A N 1
ATOM 639 C CA . ILE A 1 81 ? 7.856 -9.724 -13.942 1.00 95.19 81 ILE A CA 1
ATOM 640 C C . ILE A 1 81 ? 8.425 -8.870 -15.075 1.00 95.19 81 ILE A C 1
ATOM 642 O O . ILE A 1 81 ? 7.872 -7.811 -15.364 1.00 95.19 81 ILE A O 1
ATOM 646 N N . LYS A 1 82 ? 9.544 -9.275 -15.688 1.00 95.62 82 LYS A N 1
ATOM 647 C CA . LYS A 1 82 ? 10.156 -8.538 -16.802 1.00 95.62 82 LYS A CA 1
ATOM 648 C C . LYS A 1 82 ? 9.209 -8.459 -18.002 1.00 95.62 82 LYS A C 1
ATOM 650 O O . LYS A 1 82 ? 9.172 -7.423 -18.650 1.00 95.62 82 LYS A O 1
ATOM 655 N N . ASP A 1 83 ? 8.378 -9.483 -18.194 1.00 94.81 83 ASP A N 1
ATOM 656 C CA . ASP A 1 83 ? 7.412 -9.583 -19.295 1.00 94.81 83 ASP A CA 1
ATOM 657 C C . ASP A 1 83 ? 6.164 -8.706 -19.076 1.00 94.81 83 ASP A C 1
ATOM 659 O O . ASP A 1 83 ? 5.302 -8.607 -19.941 1.00 94.81 83 ASP A O 1
ATOM 663 N N . LEU A 1 84 ? 6.064 -8.013 -17.931 1.00 94.44 84 LEU A N 1
ATOM 664 C CA . LEU A 1 84 ? 5.100 -6.919 -17.767 1.00 94.44 84 LEU A CA 1
ATOM 665 C C . LEU A 1 84 ? 5.478 -5.683 -18.592 1.00 94.44 84 LEU A C 1
ATOM 667 O O . LEU A 1 84 ? 4.664 -4.771 -18.720 1.00 94.44 84 LEU A O 1
ATOM 671 N N . PHE A 1 85 ? 6.721 -5.610 -19.067 1.00 96.56 85 PHE A N 1
ATOM 672 C CA . PHE A 1 85 ? 7.236 -4.511 -19.868 1.00 96.56 85 PHE A CA 1
ATOM 673 C C . PHE A 1 85 ? 7.344 -4.947 -21.322 1.00 96.56 85 PHE A C 1
ATOM 675 O O . PHE A 1 85 ? 7.763 -6.064 -21.602 1.00 96.56 85 PHE A O 1
ATOM 682 N N . ASN A 1 86 ? 7.037 -4.024 -22.227 1.00 95.12 86 ASN A N 1
ATOM 683 C CA . ASN A 1 86 ? 7.199 -4.200 -23.663 1.00 95.12 86 ASN A CA 1
ATOM 684 C C . ASN A 1 86 ? 7.978 -3.018 -24.230 1.00 95.12 86 ASN A C 1
ATOM 686 O O . ASN A 1 86 ? 7.963 -1.924 -23.654 1.00 95.12 86 ASN A O 1
ATOM 690 N N . ASP A 1 87 ? 8.626 -3.229 -25.368 1.00 95.44 87 ASP A N 1
ATOM 691 C CA . ASP A 1 87 ? 9.250 -2.146 -26.119 1.00 95.44 87 ASP A CA 1
ATOM 692 C C . ASP A 1 87 ? 8.165 -1.136 -26.547 1.00 95.44 87 ASP A C 1
ATOM 694 O O . ASP A 1 87 ? 7.037 -1.507 -26.869 1.00 95.44 87 ASP A O 1
ATOM 698 N N . GLY A 1 88 ? 8.472 0.158 -26.466 1.00 95.12 88 GLY A N 1
ATOM 699 C CA . GLY A 1 88 ? 7.510 1.245 -26.670 1.00 95.12 88 GLY A CA 1
ATOM 700 C C . GLY A 1 88 ? 6.696 1.632 -25.427 1.00 95.12 88 GLY A C 1
ATOM 701 O O . GLY A 1 88 ? 5.994 2.638 -25.455 1.00 95.12 88 GLY A O 1
ATOM 702 N N . MET A 1 89 ? 6.801 0.899 -24.311 1.00 96.75 89 MET A N 1
ATOM 703 C CA . MET A 1 89 ? 6.048 1.224 -23.095 1.00 96.75 89 MET A CA 1
ATOM 704 C C . MET A 1 89 ? 6.574 2.490 -22.412 1.00 96.75 89 MET A C 1
ATOM 706 O O . MET A 1 89 ? 7.750 2.573 -22.048 1.00 96.75 89 MET A O 1
ATOM 710 N N . GLU A 1 90 ? 5.683 3.442 -22.141 1.00 96.69 90 GLU A N 1
ATOM 711 C CA . GLU A 1 90 ? 5.996 4.605 -21.316 1.00 96.69 90 GLU A CA 1
ATOM 712 C C . GLU A 1 90 ? 6.082 4.242 -19.833 1.00 96.69 90 GLU A C 1
ATOM 714 O O . GLU A 1 90 ? 5.197 3.609 -19.250 1.00 96.69 90 GLU A O 1
ATOM 719 N N . ILE A 1 91 ? 7.164 4.680 -19.192 1.00 96.31 91 ILE A N 1
ATOM 720 C CA . ILE A 1 91 ? 7.398 4.440 -17.774 1.00 96.31 91 ILE A CA 1
ATOM 721 C C . ILE A 1 91 ? 7.940 5.678 -17.065 1.00 96.31 91 ILE A C 1
ATOM 723 O O . ILE A 1 91 ? 8.681 6.497 -17.609 1.00 96.31 91 ILE A O 1
ATOM 727 N N . ARG A 1 92 ? 7.625 5.773 -15.775 1.00 95.06 92 ARG A N 1
ATOM 728 C CA . ARG A 1 92 ? 8.206 6.731 -14.832 1.00 95.06 92 ARG A CA 1
ATOM 729 C C . ARG A 1 92 ? 9.051 5.979 -13.823 1.00 95.06 92 ARG A C 1
ATOM 731 O O . ARG A 1 92 ? 8.586 5.044 -13.168 1.00 95.06 92 ARG A O 1
ATOM 738 N N . VAL A 1 93 ? 10.292 6.411 -13.662 1.00 93.00 93 VAL A N 1
ATOM 739 C CA . VAL A 1 93 ? 11.301 5.705 -12.877 1.00 93.00 93 VAL A CA 1
ATOM 740 C C . VAL A 1 93 ? 11.773 6.575 -11.721 1.00 93.00 93 VAL A C 1
ATOM 742 O O . VAL A 1 93 ? 12.100 7.748 -11.887 1.00 93.00 93 VAL A O 1
ATOM 745 N N . LEU A 1 94 ? 11.872 5.972 -10.537 1.00 90.19 94 LEU A N 1
ATOM 746 C CA . LEU A 1 94 ? 12.753 6.438 -9.470 1.00 90.19 94 LEU A CA 1
ATOM 747 C C . LEU A 1 94 ? 13.935 5.477 -9.401 1.00 90.19 94 LEU A C 1
ATOM 749 O O . LEU A 1 94 ? 13.747 4.293 -9.119 1.00 90.19 94 LEU A O 1
ATOM 753 N N . ALA A 1 95 ? 15.145 5.981 -9.599 1.00 88.31 95 ALA A N 1
ATOM 754 C CA . ALA A 1 95 ? 16.372 5.203 -9.509 1.00 88.31 95 ALA A CA 1
ATOM 755 C C . ALA A 1 95 ? 17.348 5.813 -8.499 1.00 88.31 95 ALA A C 1
ATOM 757 O O . ALA A 1 95 ? 17.257 6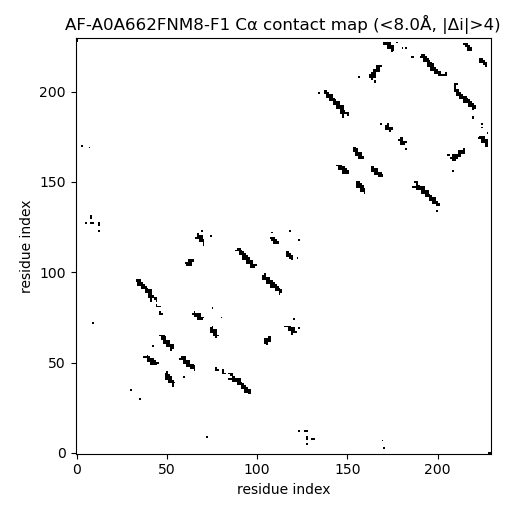.984 -8.131 1.00 88.31 95 ALA A O 1
ATOM 758 N N . THR A 1 96 ? 18.292 5.000 -8.042 1.00 87.06 96 THR A N 1
ATOM 759 C CA . THR A 1 96 ? 19.476 5.453 -7.306 1.00 87.06 96 THR A CA 1
ATOM 760 C C . THR A 1 96 ? 20.720 5.147 -8.117 1.00 87.06 96 THR A C 1
ATOM 762 O O . THR A 1 96 ? 20.765 4.132 -8.808 1.00 87.06 96 THR A O 1
ATOM 765 N N . VAL A 1 97 ? 21.732 6.002 -8.040 1.00 83.44 97 VAL A N 1
ATOM 766 C CA . VAL A 1 97 ? 23.000 5.776 -8.736 1.00 83.44 97 VAL A CA 1
ATOM 767 C C . VAL A 1 97 ? 23.994 5.144 -7.771 1.00 83.44 97 VAL A C 1
ATOM 769 O O . VAL A 1 97 ? 24.391 5.754 -6.772 1.00 83.44 97 VAL A O 1
ATOM 772 N N . VAL A 1 98 ? 24.400 3.912 -8.071 1.00 79.69 98 VAL A N 1
ATOM 773 C CA . VAL A 1 98 ? 25.414 3.176 -7.308 1.00 79.69 98 VAL A CA 1
ATOM 774 C C . VAL A 1 98 ? 26.719 3.188 -8.095 1.00 79.69 98 VAL A C 1
ATOM 776 O O . VAL A 1 98 ? 26.715 2.956 -9.301 1.00 79.69 98 VAL A O 1
ATOM 779 N N . ARG A 1 99 ? 27.841 3.460 -7.422 1.00 72.50 99 ARG A N 1
ATOM 780 C CA . ARG A 1 99 ? 29.168 3.272 -8.017 1.00 72.50 99 ARG A CA 1
ATOM 781 C C . ARG A 1 99 ? 29.567 1.809 -7.864 1.00 72.50 99 ARG A C 1
ATOM 783 O O . ARG A 1 99 ? 29.621 1.319 -6.741 1.00 72.50 99 ARG A O 1
ATOM 790 N N . ALA A 1 100 ? 29.840 1.143 -8.975 1.00 67.06 100 ALA A N 1
ATOM 791 C CA . ALA A 1 100 ? 30.390 -0.206 -9.016 1.00 67.06 100 ALA A CA 1
ATOM 792 C C . ALA A 1 100 ? 31.466 -0.247 -10.105 1.00 67.06 100 ALA A C 1
ATOM 794 O O . ALA A 1 100 ? 31.216 0.213 -11.216 1.00 67.06 100 ALA A O 1
ATOM 795 N N . ASN A 1 101 ? 32.657 -0.761 -9.787 1.00 62.50 101 ASN A N 1
ATOM 796 C CA . ASN A 1 101 ? 33.774 -0.924 -10.730 1.00 62.50 101 ASN A CA 1
ATOM 797 C C . ASN A 1 101 ? 34.053 0.338 -11.571 1.00 62.50 101 ASN A C 1
ATOM 799 O O . ASN A 1 101 ? 34.067 0.294 -12.798 1.00 62.50 101 ASN A O 1
ATOM 803 N N . ASN A 1 102 ? 34.194 1.487 -10.902 1.00 66.75 102 ASN A N 1
ATOM 804 C CA . ASN A 1 102 ? 34.415 2.802 -11.518 1.00 66.75 102 ASN A CA 1
ATOM 805 C C . ASN A 1 102 ? 33.320 3.285 -12.498 1.00 66.75 102 ASN A C 1
ATOM 807 O O . ASN A 1 102 ? 33.499 4.283 -13.190 1.00 66.75 102 ASN A O 1
ATOM 811 N N . ARG A 1 103 ? 32.157 2.622 -12.531 1.00 68.38 103 ARG A N 1
ATOM 812 C CA . ARG A 1 103 ? 30.989 3.009 -13.331 1.00 68.38 103 ARG A CA 1
ATOM 813 C C . ARG A 1 103 ? 29.819 3.396 -12.433 1.00 68.38 103 ARG A C 1
ATOM 815 O O . ARG A 1 103 ? 29.607 2.832 -11.358 1.00 68.38 103 ARG A O 1
ATOM 822 N N . SER A 1 104 ? 29.046 4.376 -12.887 1.00 76.56 104 SER A N 1
ATOM 823 C CA . SER A 1 104 ? 27.789 4.779 -12.256 1.00 76.56 104 SER A CA 1
ATOM 824 C C . SER A 1 104 ? 26.653 3.958 -12.852 1.00 76.56 104 SER A C 1
ATOM 826 O O . SER A 1 104 ? 26.336 4.115 -14.027 1.00 76.56 104 SER A O 1
ATOM 828 N N . VAL A 1 105 ? 26.044 3.084 -12.052 1.00 80.38 105 VAL A N 1
ATOM 829 C CA . VAL A 1 105 ? 24.950 2.210 -12.486 1.00 80.38 105 VAL A CA 1
ATOM 830 C C . VAL A 1 105 ? 23.629 2.724 -11.909 1.00 80.38 105 VAL A C 1
ATOM 832 O O . VAL A 1 105 ? 23.463 2.735 -10.681 1.00 80.38 105 VAL A O 1
ATOM 835 N N . PRO A 1 106 ? 22.674 3.145 -12.756 1.00 87.38 106 PRO A N 1
ATOM 836 C CA . PRO A 1 106 ? 21.320 3.459 -12.326 1.00 87.38 106 PRO A CA 1
ATOM 837 C C . PRO A 1 106 ? 20.601 2.176 -11.899 1.00 87.38 106 PRO A C 1
ATOM 839 O O . PRO A 1 106 ? 20.379 1.266 -12.693 1.00 87.38 106 PRO A O 1
ATOM 842 N N . VAL A 1 107 ? 20.222 2.097 -10.628 1.00 91.50 107 VAL A N 1
ATOM 843 C CA . VAL A 1 107 ? 19.464 0.985 -10.051 1.00 91.50 107 VAL A CA 1
ATOM 844 C C . VAL A 1 107 ? 18.027 1.434 -9.839 1.00 91.50 107 VAL A C 1
ATOM 846 O O . VAL A 1 107 ? 17.769 2.325 -9.024 1.00 91.50 107 VAL A O 1
ATOM 849 N N . ALA A 1 108 ? 17.082 0.796 -10.530 1.00 93.06 108 ALA A N 1
ATOM 850 C CA . ALA A 1 108 ? 15.664 1.099 -10.383 1.00 93.06 108 ALA A CA 1
ATOM 851 C C . ALA A 1 108 ? 15.196 0.799 -8.958 1.00 93.06 108 ALA A C 1
ATOM 853 O O . ALA A 1 108 ? 15.451 -0.279 -8.422 1.00 93.06 108 ALA A O 1
ATOM 854 N N . LEU A 1 109 ? 14.498 1.743 -8.341 1.00 91.50 109 LEU A N 1
ATOM 855 C CA . LEU A 1 109 ? 13.862 1.579 -7.038 1.00 91.50 109 LEU A CA 1
ATOM 856 C C . LEU A 1 109 ? 12.346 1.457 -7.167 1.00 91.50 109 LEU A C 1
ATOM 858 O O . LEU A 1 109 ? 11.732 0.710 -6.404 1.00 91.50 109 LEU A O 1
ATOM 862 N N . VAL A 1 110 ? 11.764 2.202 -8.106 1.00 93.69 110 VAL A N 1
ATOM 863 C CA . VAL A 1 110 ? 10.337 2.203 -8.429 1.00 93.69 110 VAL A CA 1
ATOM 864 C C . VAL A 1 110 ? 10.186 2.374 -9.930 1.00 93.69 110 VAL A C 1
ATOM 866 O O . VAL A 1 110 ? 10.868 3.225 -10.503 1.00 93.69 110 VAL A O 1
ATOM 869 N N . ILE A 1 111 ? 9.290 1.602 -10.535 1.00 95.06 111 ILE A N 1
ATOM 870 C CA . ILE A 1 111 ? 8.877 1.778 -11.928 1.00 95.06 111 ILE A CA 1
ATOM 871 C C . ILE A 1 111 ? 7.355 1.843 -11.945 1.00 95.06 111 ILE A C 1
ATOM 873 O O . ILE A 1 111 ? 6.691 0.979 -11.369 1.00 95.06 111 ILE A O 1
ATOM 877 N N . LYS A 1 112 ? 6.817 2.894 -12.554 1.00 94.50 112 LYS A N 1
ATOM 878 C CA . LYS A 1 112 ? 5.386 3.109 -12.745 1.00 94.50 112 LYS A CA 1
ATOM 879 C C . LYS A 1 112 ? 5.094 3.157 -14.240 1.00 94.50 112 LYS A C 1
ATOM 881 O O . LYS A 1 112 ? 5.676 3.992 -14.921 1.00 94.50 112 LYS A O 1
ATOM 886 N N . ALA A 1 113 ? 4.195 2.298 -14.691 1.00 93.69 113 ALA A N 1
ATOM 887 C CA . ALA A 1 113 ? 3.517 2.399 -15.977 1.00 93.69 113 ALA A CA 1
ATOM 888 C C . ALA A 1 113 ? 2.066 2.843 -15.722 1.00 93.69 113 ALA A C 1
ATOM 890 O O . ALA A 1 113 ? 1.681 3.071 -14.566 1.00 93.69 113 ALA A O 1
ATOM 891 N N . ASP A 1 114 ? 1.256 2.945 -16.768 1.00 88.81 114 ASP A N 1
ATOM 892 C CA . ASP A 1 114 ? -0.146 3.349 -16.624 1.00 88.81 114 ASP A CA 1
ATOM 893 C C . ASP A 1 114 ? -0.951 2.344 -15.795 1.00 88.81 114 ASP A C 1
ATOM 895 O O . ASP A 1 114 ? -1.650 2.723 -14.855 1.00 88.81 114 ASP A O 1
ATOM 899 N N . ASN A 1 115 ? -0.749 1.049 -16.052 1.00 89.50 115 ASN A N 1
ATOM 900 C CA . ASN A 1 115 ? -1.574 -0.014 -15.470 1.00 89.50 115 ASN A CA 1
ATOM 901 C C . ASN A 1 115 ? -0.974 -0.665 -14.218 1.00 89.50 115 ASN A C 1
ATOM 903 O O . ASN A 1 115 ? -1.625 -1.481 -13.568 1.00 89.50 115 ASN A O 1
ATOM 907 N N . PHE A 1 116 ? 0.272 -0.350 -13.859 1.00 89.88 116 PHE A N 1
ATOM 908 C CA . PHE A 1 116 ? 0.901 -0.948 -12.685 1.00 89.88 116 PHE A CA 1
ATOM 909 C C . PHE A 1 116 ? 2.023 -0.095 -12.101 1.00 89.88 116 PHE A C 1
ATOM 911 O O . PHE A 1 116 ? 2.609 0.787 -12.727 1.00 89.88 116 PHE A O 1
ATOM 918 N N . THR A 1 117 ? 2.372 -0.386 -10.851 1.00 91.75 117 THR A N 1
ATOM 919 C CA . THR A 1 117 ? 3.573 0.157 -10.217 1.00 91.75 117 THR A CA 1
ATOM 920 C C . THR A 1 117 ? 4.285 -0.942 -9.450 1.00 91.75 117 THR A C 1
ATOM 922 O O . THR A 1 117 ? 3.673 -1.636 -8.638 1.00 91.75 117 THR A O 1
ATOM 925 N N . ILE A 1 118 ? 5.593 -1.064 -9.670 1.00 93.19 118 ILE A N 1
ATOM 926 C CA . ILE A 1 118 ? 6.444 -2.017 -8.963 1.00 93.19 118 ILE A CA 1
ATOM 927 C C . ILE A 1 118 ? 7.478 -1.305 -8.094 1.00 93.19 118 ILE A C 1
ATOM 929 O O . ILE A 1 118 ? 8.031 -0.262 -8.451 1.00 93.19 118 ILE A O 1
ATOM 933 N N . TYR A 1 119 ? 7.773 -1.901 -6.940 1.00 90.81 119 TYR A N 1
ATOM 934 C CA . TYR A 1 119 ? 8.715 -1.366 -5.958 1.00 90.81 119 TYR A CA 1
ATOM 935 C C . TYR A 1 119 ? 9.815 -2.365 -5.653 1.00 90.81 119 TYR A C 1
ATOM 937 O O . TYR A 1 119 ? 9.538 -3.519 -5.338 1.00 90.81 119 TYR A O 1
ATOM 945 N N . ARG A 1 120 ? 11.075 -1.935 -5.622 1.00 90.12 120 ARG A N 1
ATOM 946 C CA . ARG A 1 120 ? 12.165 -2.817 -5.205 1.00 90.12 120 ARG A CA 1
ATOM 947 C C . ARG A 1 120 ? 11.936 -3.263 -3.756 1.00 90.12 120 ARG A C 1
ATOM 949 O O . ARG A 1 120 ? 11.796 -2.437 -2.851 1.00 90.12 120 ARG A O 1
ATOM 956 N N . ALA A 1 121 ? 11.965 -4.569 -3.493 1.00 85.25 121 ALA A N 1
ATOM 957 C CA . ALA A 1 121 ? 11.578 -5.129 -2.194 1.00 85.25 121 ALA A CA 1
ATOM 958 C C . ALA A 1 121 ? 12.427 -4.594 -1.024 1.00 85.25 121 ALA A C 1
ATOM 960 O O . ALA A 1 121 ? 11.923 -4.359 0.079 1.00 85.25 121 ALA A O 1
ATOM 961 N N . ARG A 1 122 ? 13.722 -4.332 -1.264 1.00 82.06 122 ARG A N 1
ATOM 962 C CA . ARG A 1 122 ? 14.611 -3.703 -0.271 1.00 82.06 122 ARG A CA 1
ATOM 963 C C . ARG A 1 122 ? 14.160 -2.289 0.104 1.00 82.06 122 ARG A C 1
ATOM 965 O O . ARG A 1 122 ? 14.194 -1.955 1.288 1.00 82.06 122 ARG A O 1
ATOM 972 N N . LEU A 1 123 ? 13.707 -1.487 -0.866 1.00 79.81 123 LEU A N 1
ATOM 973 C CA . LEU A 1 123 ? 13.171 -0.149 -0.603 1.00 79.81 123 LEU A CA 1
ATOM 974 C C . LEU A 1 123 ? 11.927 -0.252 0.280 1.00 79.81 123 LEU A C 1
ATOM 976 O O . LEU A 1 123 ? 11.861 0.412 1.313 1.00 79.81 123 LEU A O 1
ATOM 980 N N . VAL A 1 124 ? 10.992 -1.140 -0.071 1.00 72.62 124 VAL A N 1
ATOM 981 C CA . VAL A 1 124 ? 9.787 -1.384 0.732 1.00 72.62 124 VAL A CA 1
ATOM 982 C C . VAL A 1 124 ? 10.182 -1.731 2.167 1.00 72.62 124 VAL A C 1
ATOM 984 O O . VAL A 1 124 ? 9.751 -1.053 3.093 1.00 72.62 124 VAL A O 1
ATOM 987 N N . LYS A 1 125 ? 11.082 -2.700 2.379 1.00 73.75 125 LYS A N 1
ATOM 988 C CA . LYS A 1 125 ? 11.563 -3.080 3.722 1.00 73.75 125 LYS A CA 1
ATOM 989 C C . LYS A 1 125 ? 12.153 -1.896 4.505 1.00 73.75 125 LYS A C 1
ATOM 991 O O . LYS A 1 125 ? 11.891 -1.769 5.703 1.00 73.75 125 LYS A O 1
ATOM 996 N N . LEU A 1 126 ? 12.937 -1.034 3.856 1.00 71.44 126 LEU A N 1
ATOM 997 C CA . LEU A 1 126 ? 13.555 0.139 4.485 1.00 71.44 126 LEU A CA 1
ATOM 998 C C . LEU A 1 126 ? 12.528 1.195 4.888 1.00 71.44 126 LEU A C 1
ATOM 1000 O O . LEU A 1 126 ? 12.525 1.626 6.045 1.00 71.44 126 LEU A O 1
ATOM 1004 N N . ILE A 1 127 ? 11.637 1.571 3.966 1.00 70.00 127 ILE A N 1
ATOM 1005 C CA . ILE A 1 127 ? 10.539 2.497 4.261 1.00 70.00 127 ILE A CA 1
ATOM 1006 C C . ILE A 1 127 ? 9.724 1.926 5.415 1.00 70.00 127 ILE A C 1
ATOM 1008 O O . ILE A 1 127 ? 9.413 2.642 6.370 1.00 70.00 127 ILE A O 1
ATOM 1012 N N . ARG A 1 128 ? 9.477 0.609 5.389 1.00 65.94 128 ARG A N 1
ATOM 1013 C CA . ARG A 1 128 ? 8.682 -0.018 6.427 1.00 65.94 128 ARG A CA 1
ATOM 1014 C C . ARG A 1 128 ? 9.293 0.136 7.821 1.00 65.94 128 ARG A C 1
ATOM 1016 O O . ARG A 1 128 ? 8.626 0.538 8.771 1.00 65.94 128 ARG A O 1
ATOM 1023 N N . ARG A 1 129 ? 10.592 -0.137 7.939 1.00 69.25 129 ARG A N 1
ATOM 1024 C CA . ARG A 1 129 ? 11.341 0.034 9.194 1.00 69.25 129 ARG A CA 1
ATOM 1025 C C . ARG A 1 129 ? 11.354 1.482 9.679 1.00 69.25 129 ARG A C 1
ATOM 1027 O O . ARG A 1 129 ? 11.368 1.711 10.885 1.00 69.25 129 ARG A O 1
ATOM 1034 N N . ARG A 1 130 ? 11.402 2.454 8.765 1.00 68.31 130 ARG A N 1
ATOM 1035 C CA . ARG A 1 130 ? 11.422 3.881 9.115 1.00 68.31 130 ARG A CA 1
ATOM 1036 C C . ARG A 1 130 ? 10.072 4.340 9.656 1.00 68.31 130 ARG A C 1
ATOM 1038 O O . ARG A 1 130 ? 10.040 4.966 10.708 1.00 68.31 130 ARG A O 1
ATOM 1045 N N . ILE A 1 131 ? 8.984 3.959 8.989 1.00 67.19 131 ILE A N 1
ATOM 1046 C CA . ILE A 1 131 ? 7.621 4.218 9.467 1.00 67.19 131 ILE A CA 1
ATOM 1047 C C . ILE A 1 131 ? 7.408 3.554 10.830 1.00 67.19 131 ILE A C 1
ATOM 1049 O O . ILE A 1 131 ? 6.906 4.203 11.737 1.00 67.19 131 ILE A O 1
ATOM 1053 N N . TYR A 1 132 ? 7.844 2.302 11.012 1.00 66.50 132 TYR A N 1
ATOM 1054 C CA . TYR A 1 132 ? 7.732 1.626 12.307 1.00 66.50 132 TYR A CA 1
ATOM 1055 C C . TYR A 1 132 ? 8.420 2.398 13.435 1.00 66.50 132 TYR A C 1
ATOM 1057 O O . TYR A 1 132 ? 7.814 2.640 14.475 1.00 66.50 132 TYR A O 1
ATOM 1065 N N . ARG A 1 133 ? 9.679 2.800 13.224 1.00 72.50 133 ARG A N 1
ATOM 1066 C CA . ARG A 1 133 ? 10.431 3.582 14.212 1.00 72.50 133 ARG A CA 1
ATOM 1067 C C . ARG A 1 133 ? 9.742 4.904 14.523 1.00 72.50 133 ARG A C 1
ATOM 1069 O O . ARG A 1 133 ? 9.628 5.252 15.690 1.00 72.50 133 ARG A O 1
ATOM 1076 N N . TRP A 1 134 ? 9.246 5.590 13.496 1.00 74.19 134 TRP A N 1
ATOM 1077 C CA . TRP A 1 134 ? 8.527 6.847 13.664 1.00 74.19 134 TRP A CA 1
ATOM 1078 C C . TRP A 1 134 ? 7.226 6.672 14.459 1.00 74.19 134 TRP A C 1
ATOM 1080 O O . TRP A 1 134 ? 7.003 7.415 15.410 1.00 74.19 134 TRP A O 1
ATOM 1090 N N . ILE A 1 135 ? 6.413 5.657 14.137 1.00 70.88 135 ILE A N 1
ATOM 1091 C CA . ILE A 1 135 ? 5.211 5.310 14.909 1.00 70.88 135 ILE A CA 1
ATOM 1092 C C . ILE A 1 135 ? 5.600 5.032 16.358 1.00 70.88 135 ILE A C 1
ATOM 1094 O O . ILE A 1 135 ? 5.014 5.606 17.262 1.00 70.88 135 ILE A O 1
ATOM 1098 N N . ARG A 1 136 ? 6.619 4.201 16.596 1.00 74.44 136 ARG A N 1
ATOM 1099 C CA . ARG A 1 136 ? 7.043 3.836 17.952 1.00 74.44 136 ARG A CA 1
ATOM 1100 C C . ARG A 1 136 ? 7.492 5.041 18.783 1.00 74.44 136 ARG A C 1
ATOM 1102 O O . ARG A 1 136 ? 7.233 5.049 19.978 1.00 74.44 136 ARG A O 1
ATOM 1109 N N . SER A 1 137 ? 8.143 6.035 18.178 1.00 77.44 137 SER A N 1
ATOM 1110 C CA . SER A 1 137 ? 8.623 7.219 18.902 1.00 77.44 137 SER A CA 1
ATOM 1111 C C . SER A 1 137 ? 7.554 8.299 19.114 1.00 77.44 137 SER A C 1
ATOM 1113 O O . SER A 1 137 ? 7.714 9.121 20.006 1.00 77.44 137 SER A O 1
ATOM 1115 N N . HIS A 1 138 ? 6.481 8.318 18.316 1.00 80.44 138 HIS A N 1
ATOM 1116 C CA . HIS A 1 138 ? 5.427 9.346 18.394 1.00 80.44 138 HIS A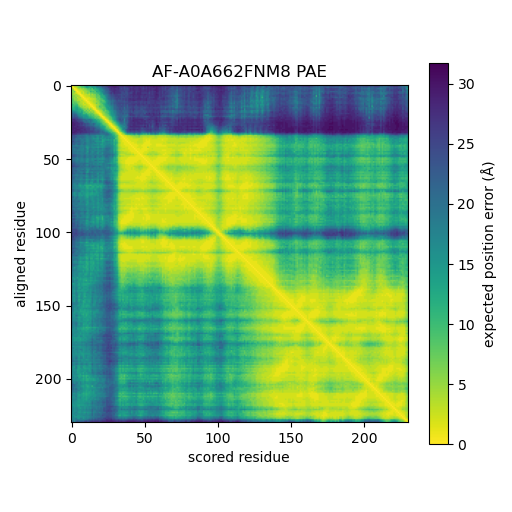 CA 1
ATOM 1117 C C . HIS A 1 138 ? 4.083 8.814 18.905 1.00 80.44 138 HIS A C 1
ATOM 1119 O O . HIS A 1 138 ? 3.177 9.598 19.187 1.00 80.44 138 HIS A O 1
ATOM 1125 N N . ALA A 1 139 ? 3.930 7.495 19.013 1.00 83.69 139 ALA A N 1
ATOM 1126 C CA . ALA A 1 139 ? 2.716 6.870 19.504 1.00 83.69 139 ALA A CA 1
ATOM 1127 C C . ALA A 1 139 ? 2.518 7.134 20.992 1.00 83.69 139 ALA A C 1
ATOM 1129 O O . ALA A 1 139 ? 3.388 6.856 21.818 1.00 83.69 139 ALA A O 1
ATOM 1130 N N . ARG A 1 140 ? 1.318 7.592 21.339 1.00 89.12 140 ARG A N 1
ATOM 1131 C CA . ARG A 1 140 ? 0.843 7.668 22.719 1.00 89.12 140 ARG A CA 1
ATOM 1132 C C . ARG A 1 140 ? -0.233 6.617 22.926 1.00 89.12 140 ARG A C 1
ATOM 1134 O O . ARG A 1 140 ? -1.112 6.450 22.085 1.00 89.12 140 ARG A O 1
ATOM 1141 N N . LYS A 1 141 ? -0.148 5.877 24.027 1.00 90.62 141 LYS A N 1
ATOM 1142 C CA . LYS A 1 141 ? -1.216 4.957 24.419 1.00 90.62 141 LYS A CA 1
ATOM 1143 C C . LYS A 1 141 ? -2.371 5.787 24.973 1.00 90.62 141 LYS A C 1
ATOM 1145 O O . LYS A 1 141 ? -2.137 6.626 25.835 1.00 90.62 141 LYS A O 1
ATOM 1150 N N . ALA A 1 142 ? -3.582 5.560 24.483 1.00 92.25 142 ALA A N 1
ATOM 1151 C CA . ALA A 1 142 ? -4.772 6.278 24.922 1.00 92.25 142 ALA A CA 1
ATOM 1152 C C . ALA A 1 142 ? -6.001 5.364 24.908 1.00 92.25 142 ALA A C 1
ATOM 1154 O O . ALA A 1 142 ? -6.053 4.387 24.154 1.00 92.25 142 ALA A O 1
ATOM 1155 N N . THR A 1 143 ? -6.981 5.719 25.735 1.00 95.50 143 THR A N 1
ATOM 1156 C CA . THR A 1 143 ? -8.348 5.196 25.686 1.00 95.50 143 THR A CA 1
ATOM 1157 C C . THR A 1 143 ? -9.282 6.377 25.465 1.00 95.50 143 THR A C 1
ATOM 1159 O O . THR A 1 143 ? -9.141 7.392 26.146 1.00 95.50 143 THR A O 1
ATOM 1162 N N . PHE A 1 144 ? -10.192 6.287 24.502 1.00 95.06 144 PHE A N 1
ATOM 1163 C CA . PHE A 1 144 ? -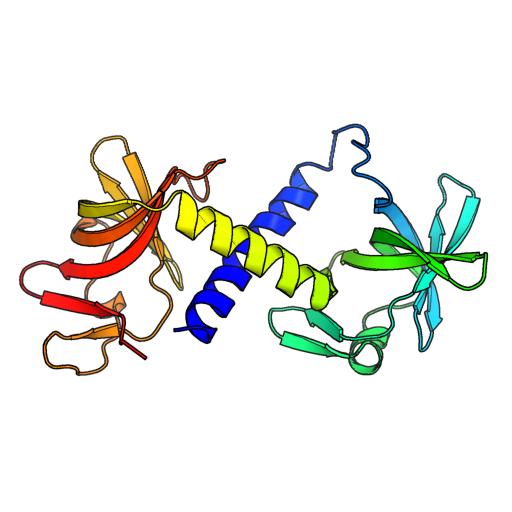11.111 7.379 24.194 1.00 95.06 144 PHE A CA 1
ATOM 1164 C C . PHE A 1 144 ? -12.416 6.863 23.590 1.00 95.06 144 PHE A C 1
ATOM 1166 O O . PHE A 1 144 ? -12.417 5.851 22.895 1.00 95.06 144 PHE A O 1
ATOM 1173 N N . ASN A 1 145 ? -13.498 7.598 23.837 1.00 96.81 145 ASN A N 1
ATOM 1174 C CA . ASN A 1 145 ? -14.781 7.404 23.167 1.00 96.81 145 ASN A CA 1
ATOM 1175 C C . ASN A 1 145 ? -14.793 8.181 21.849 1.00 96.81 145 ASN A C 1
ATOM 1177 O O . ASN A 1 145 ? -14.234 9.284 21.786 1.00 96.81 145 ASN A O 1
ATOM 1181 N N . ALA A 1 146 ? -15.390 7.598 20.819 1.00 97.00 146 ALA A N 1
ATOM 1182 C CA . ALA A 1 146 ? -15.578 8.202 19.509 1.00 97.00 146 ALA A CA 1
ATOM 1183 C C . ALA A 1 146 ? -16.768 7.546 18.799 1.00 97.00 146 ALA A C 1
ATOM 1185 O O . ALA A 1 146 ? -17.123 6.412 19.115 1.00 97.00 146 ALA A O 1
ATOM 1186 N N . THR A 1 147 ? -17.317 8.232 17.807 1.00 97.69 147 THR A N 1
ATOM 1187 C CA . THR A 1 147 ? -18.408 7.726 16.970 1.00 97.69 147 THR A CA 1
ATOM 1188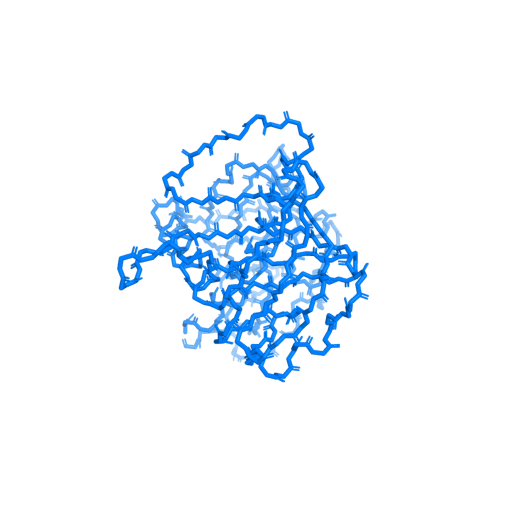 C C . THR A 1 147 ? -17.850 7.324 15.609 1.00 97.69 147 THR A C 1
ATOM 1190 O O . THR A 1 147 ? -16.985 8.007 15.059 1.00 97.69 147 THR A O 1
ATOM 1193 N N . VAL A 1 148 ? -18.290 6.194 15.065 1.00 96.94 148 VAL A N 1
ATOM 1194 C CA . VAL A 1 148 ? -17.850 5.709 13.750 1.00 96.94 148 VAL A CA 1
ATOM 1195 C C . VAL A 1 148 ? -18.513 6.526 12.648 1.00 96.94 148 VAL A C 1
ATOM 1197 O O . VAL A 1 148 ? -19.732 6.585 12.575 1.00 96.94 148 VAL A O 1
ATOM 1200 N N . SER A 1 149 ? -17.724 7.131 11.765 1.00 95.50 149 SER A N 1
ATOM 1201 C CA . SER A 1 149 ? -18.231 7.926 10.641 1.00 95.50 149 SER A CA 1
ATOM 1202 C C . SER A 1 149 ? -18.139 7.206 9.294 1.00 95.50 149 SER A C 1
ATOM 1204 O O . SER A 1 149 ? -18.964 7.442 8.420 1.00 95.50 149 SER A O 1
ATOM 1206 N N . GLU A 1 150 ? -17.158 6.319 9.107 1.00 94.06 150 GLU A N 1
ATOM 1207 C CA . GLU A 1 150 ? -16.971 5.563 7.859 1.00 94.06 150 GLU A CA 1
ATOM 1208 C C . GLU A 1 150 ? -16.424 4.166 8.156 1.00 94.06 150 GLU A C 1
ATOM 1210 O O . GLU A 1 150 ? -15.587 3.989 9.047 1.00 94.06 150 GLU A O 1
ATOM 1215 N N . ILE A 1 151 ? -16.832 3.184 7.352 1.00 92.94 151 ILE A N 1
ATOM 1216 C CA . ILE A 1 151 ? -16.292 1.824 7.365 1.00 92.94 151 ILE A CA 1
ATOM 1217 C C . ILE A 1 151 ? -15.678 1.528 6.003 1.00 92.94 151 ILE A C 1
ATOM 1219 O O . ILE A 1 151 ? -16.320 1.702 4.973 1.00 92.94 151 ILE A O 1
ATOM 1223 N N . GLY A 1 152 ? -14.441 1.038 5.999 1.00 86.31 152 GLY A N 1
ATOM 1224 C CA . GLY A 1 152 ? -13.822 0.483 4.801 1.00 86.31 152 GLY A CA 1
ATOM 1225 C C . GLY A 1 152 ? -13.323 -0.939 5.021 1.00 86.31 152 GLY A C 1
ATOM 1226 O O . GLY A 1 152 ? -13.470 -1.522 6.092 1.00 86.31 152 GLY A O 1
ATOM 1227 N N . ASP A 1 153 ? -12.642 -1.501 4.022 1.00 80.81 153 ASP A N 1
ATOM 1228 C CA . ASP A 1 153 ? -12.300 -2.934 4.006 1.00 80.81 153 ASP A CA 1
ATOM 1229 C C . ASP A 1 153 ? -11.447 -3.428 5.184 1.00 80.81 153 ASP A C 1
ATOM 1231 O O . ASP A 1 153 ? -11.309 -4.621 5.434 1.00 80.81 153 ASP A O 1
ATOM 1235 N N . ASN A 1 154 ? -10.707 -2.527 5.815 1.00 85.38 154 ASN A N 1
ATOM 1236 C CA . ASN A 1 154 ? -9.640 -2.870 6.753 1.00 85.38 154 ASN A CA 1
ATOM 1237 C C . ASN A 1 154 ? -9.425 -1.773 7.805 1.00 85.38 154 ASN A C 1
ATOM 1239 O O . ASN A 1 154 ? -8.395 -1.754 8.494 1.00 85.38 154 ASN A O 1
ATOM 1243 N N . TYR A 1 155 ? -10.347 -0.819 7.877 1.00 90.00 155 TYR A N 1
ATOM 1244 C CA . TYR A 1 155 ? -10.272 0.361 8.722 1.00 90.00 155 TYR A CA 1
ATOM 1245 C C . TYR A 1 155 ? -11.678 0.889 8.998 1.00 90.00 155 TYR A C 1
ATOM 1247 O O . TYR A 1 155 ? -12.603 0.610 8.242 1.00 90.00 155 TYR A O 1
ATOM 1255 N N . ILE A 1 156 ? -11.783 1.702 10.041 1.00 93.81 156 ILE A N 1
ATOM 1256 C CA . ILE A 1 156 ? -12.921 2.589 10.278 1.00 93.81 156 ILE A CA 1
ATOM 1257 C C . ILE A 1 156 ? -12.391 4.009 10.482 1.00 93.81 156 ILE A C 1
ATOM 1259 O O . ILE A 1 156 ? -11.241 4.196 10.901 1.00 93.81 156 ILE A O 1
ATOM 1263 N N . ILE A 1 157 ? -13.203 5.005 10.161 1.00 95.00 157 ILE A N 1
ATOM 1264 C CA . ILE A 1 157 ? -12.964 6.396 10.539 1.00 95.00 157 ILE A CA 1
ATOM 1265 C C . ILE A 1 157 ? -13.856 6.698 11.729 1.00 95.00 157 ILE A C 1
ATOM 1267 O O . ILE A 1 157 ? -15.019 6.304 11.749 1.00 95.00 157 ILE A O 1
ATOM 1271 N N . VAL A 1 158 ? -13.288 7.359 12.732 1.00 96.62 158 VAL A N 1
ATOM 1272 C CA . VAL A 1 158 ? -14.010 7.753 13.940 1.00 96.62 158 VAL A CA 1
ATOM 1273 C C . VAL A 1 158 ? -13.837 9.235 14.211 1.00 96.62 158 VAL A C 1
ATOM 1275 O O . VAL A 1 158 ? -12.778 9.804 13.924 1.00 96.62 158 VAL A O 1
ATOM 1278 N N . THR A 1 159 ? -14.851 9.846 14.806 1.00 96.00 159 THR A N 1
ATOM 1279 C CA . THR A 1 159 ? -14.868 11.255 15.186 1.00 96.00 159 THR A CA 1
ATOM 1280 C C . THR A 1 159 ? -15.044 11.406 16.693 1.00 96.00 159 THR A C 1
ATOM 1282 O O . THR A 1 159 ? -15.784 10.673 17.346 1.00 96.00 159 THR A O 1
ATOM 1285 N N . LYS A 1 160 ? -14.320 12.363 17.275 1.00 93.38 160 LYS A N 1
ATOM 1286 C CA . LYS A 1 160 ? -14.492 12.809 18.662 1.00 93.38 160 LYS A CA 1
ATOM 1287 C C . LYS A 1 160 ? -14.515 14.333 18.663 1.00 93.38 160 LYS A C 1
ATOM 1289 O O . LYS A 1 160 ? -13.457 14.963 18.584 1.00 93.38 160 LYS A O 1
ATOM 1294 N N . GLY A 1 161 ? -15.711 14.919 18.709 1.00 89.31 161 GLY A N 1
ATOM 1295 C CA . GLY A 1 161 ? -15.893 16.340 18.400 1.00 89.31 161 GLY A CA 1
ATOM 1296 C C . GLY A 1 161 ? -15.331 16.650 17.008 1.00 89.31 161 GLY A C 1
ATOM 1297 O O . GLY A 1 161 ? -15.600 15.924 16.057 1.00 89.31 161 GLY A O 1
ATOM 1298 N N . ASN A 1 162 ? -14.451 17.649 16.911 1.00 88.00 162 ASN A N 1
ATOM 1299 C CA . ASN A 1 162 ? -13.833 18.070 15.643 1.00 88.00 162 ASN A CA 1
ATOM 1300 C C . ASN A 1 162 ? -12.578 17.258 15.252 1.00 88.00 162 ASN A C 1
ATOM 1302 O O . ASN A 1 162 ? -11.829 17.656 14.359 1.00 88.00 162 ASN A O 1
ATOM 1306 N N . ILE A 1 163 ? -12.278 16.158 15.953 1.00 91.31 163 ILE A N 1
ATOM 1307 C CA . ILE A 1 163 ? -11.082 15.342 15.708 1.00 91.31 163 ILE A CA 1
ATOM 1308 C C . ILE A 1 163 ? -11.456 14.059 14.973 1.00 91.31 163 ILE A C 1
ATOM 1310 O O . ILE A 1 163 ? -12.224 13.253 15.490 1.00 91.31 163 ILE A O 1
ATOM 1314 N N . THR A 1 164 ? -10.799 13.821 13.838 1.00 93.75 164 THR A N 1
ATOM 1315 C CA . THR A 1 164 ? -10.991 12.618 13.017 1.00 93.75 164 THR A CA 1
ATOM 1316 C C . THR A 1 164 ? -9.795 11.668 13.115 1.00 93.75 164 THR A C 1
ATOM 1318 O O . THR A 1 164 ? -8.633 12.066 12.930 1.00 93.75 164 THR A O 1
ATOM 1321 N N . GLY A 1 165 ? -10.072 10.392 13.387 1.00 92.56 165 GLY A N 1
ATOM 1322 C CA . GLY A 1 165 ? -9.091 9.322 13.535 1.00 92.56 165 GLY A CA 1
ATOM 1323 C C . GLY A 1 165 ? -9.315 8.172 12.554 1.00 92.56 165 GLY A C 1
ATOM 1324 O O . GLY A 1 165 ? -10.421 7.668 12.415 1.00 92.56 165 GLY A O 1
ATOM 1325 N N . LEU A 1 166 ? -8.241 7.717 11.911 1.00 92.75 166 LEU A N 1
ATOM 1326 C CA . LEU A 1 166 ? -8.214 6.514 11.086 1.00 92.75 166 LEU A CA 1
ATOM 1327 C C . LEU A 1 166 ? -7.817 5.328 11.963 1.00 92.75 166 LEU A C 1
ATOM 1329 O O . LEU A 1 166 ? -6.648 5.191 12.340 1.00 92.75 166 LEU A O 1
ATOM 1333 N N . VAL A 1 167 ? -8.775 4.465 12.278 1.00 91.69 167 VAL A N 1
ATOM 1334 C CA . VAL A 1 167 ? -8.570 3.294 13.129 1.00 91.69 167 VAL A CA 1
ATOM 1335 C C . VAL A 1 167 ? -8.311 2.085 12.255 1.00 91.69 167 VAL A C 1
ATOM 1337 O O . VAL A 1 167 ? -9.114 1.714 11.400 1.00 91.69 167 VAL A O 1
ATOM 1340 N N . VAL A 1 168 ? -7.165 1.442 12.460 1.00 88.56 168 VAL A N 1
ATOM 1341 C CA . VAL A 1 168 ? -6.826 0.268 11.666 1.00 88.56 168 VAL A CA 1
ATOM 1342 C C . VAL A 1 168 ? -7.528 -0.964 12.217 1.00 88.56 168 VAL A C 1
ATOM 1344 O O . VAL A 1 168 ? -7.217 -1.413 13.319 1.00 88.56 168 VAL A O 1
ATOM 1347 N N . MET A 1 169 ? -8.378 -1.578 11.398 1.00 86.25 169 MET A N 1
ATOM 1348 C CA . MET A 1 169 ? -9.160 -2.766 11.755 1.00 86.25 169 MET A CA 1
ATOM 1349 C C . MET A 1 169 ? -8.607 -4.063 11.164 1.00 86.25 169 MET A C 1
ATOM 1351 O O . MET A 1 169 ? -8.981 -5.149 11.573 1.00 86.25 169 MET A O 1
ATOM 1355 N N . LYS A 1 170 ? -7.622 -3.998 10.267 1.00 81.25 170 LYS A N 1
ATOM 1356 C CA . LYS A 1 170 ? -7.017 -5.197 9.672 1.00 81.25 170 LYS A CA 1
ATOM 1357 C C . LYS A 1 170 ? -6.414 -6.164 10.696 1.00 81.25 170 LYS A C 1
ATOM 1359 O O . LYS A 1 170 ? -5.511 -5.768 11.443 1.00 81.25 170 LYS A O 1
ATOM 1364 N N . GLY A 1 171 ? -6.767 -7.443 10.612 1.00 81.00 171 GLY A N 1
ATOM 1365 C CA . GLY A 1 171 ? -6.172 -8.538 11.382 1.00 81.00 171 GLY A CA 1
ATOM 1366 C C . GLY A 1 171 ? -7.234 -9.443 11.995 1.00 81.00 171 GLY A C 1
ATOM 1367 O O . GLY A 1 171 ? -8.417 -9.224 11.779 1.00 81.00 171 GLY A O 1
ATOM 1368 N N . LYS A 1 172 ? -6.788 -10.444 12.759 1.00 86.25 172 LYS A N 1
ATOM 1369 C CA . LYS A 1 172 ? -7.684 -11.296 13.542 1.00 86.25 172 LYS A CA 1
ATOM 1370 C C . LYS A 1 172 ? -8.129 -10.568 14.805 1.00 86.25 172 LYS A C 1
ATOM 1372 O O . LYS A 1 172 ? -7.282 -10.022 15.527 1.00 86.25 172 LYS A O 1
ATOM 1377 N N . TRP A 1 173 ? -9.426 -10.595 15.057 1.00 91.25 173 TRP A N 1
ATOM 1378 C CA . TRP A 1 173 ? -10.044 -10.081 16.268 1.00 91.25 173 TRP A CA 1
ATOM 1379 C C . TRP A 1 173 ? -10.606 -11.238 17.061 1.00 91.25 173 TRP A C 1
ATOM 1381 O O . TRP A 1 173 ? -10.987 -12.255 16.494 1.00 91.25 173 TRP A O 1
ATOM 1391 N N . VAL A 1 174 ? -10.581 -11.090 18.375 1.00 93.38 174 VAL A N 1
ATOM 1392 C CA . VAL A 1 174 ? -11.133 -12.065 19.301 1.00 93.38 174 VAL A CA 1
ATOM 1393 C C . VAL A 1 174 ? -12.058 -11.367 20.279 1.00 93.38 174 VAL A C 1
ATOM 1395 O O . VAL A 1 174 ? -11.796 -10.223 20.666 1.00 93.38 174 VAL A O 1
ATOM 1398 N N . SER A 1 175 ? -13.123 -12.049 20.682 1.00 92.19 175 SER A N 1
ATOM 1399 C CA . SER A 1 175 ? -13.952 -11.636 21.811 1.00 92.19 175 SER A CA 1
ATOM 1400 C C . SER A 1 175 ? -13.150 -11.689 23.120 1.00 92.19 175 SER A C 1
ATOM 1402 O O . SER A 1 175 ? -12.000 -12.147 23.158 1.00 92.19 175 SER A O 1
ATOM 1404 N N . GLU A 1 176 ? -13.743 -11.245 24.228 1.00 86.88 176 GLU A N 1
ATOM 1405 C CA . GLU A 1 176 ? -13.115 -11.409 25.546 1.00 86.88 176 GLU A CA 1
ATOM 1406 C C . GLU A 1 176 ? -12.859 -12.869 25.919 1.00 86.88 176 GLU A C 1
ATOM 1408 O O . GLU A 1 176 ? -11.863 -13.145 26.586 1.00 86.88 176 GLU A O 1
ATOM 1413 N N . ASN A 1 177 ? -13.681 -13.785 25.403 1.00 86.06 177 ASN A N 1
ATOM 1414 C CA . ASN A 1 177 ? -13.585 -15.225 25.648 1.00 86.06 177 ASN A CA 1
ATOM 1415 C C . ASN A 1 177 ? -12.567 -15.920 24.725 1.00 86.06 177 ASN A C 1
ATOM 1417 O O . ASN A 1 177 ? -12.403 -17.134 24.782 1.00 86.06 177 ASN A O 1
ATOM 1421 N N . GLY A 1 178 ? -11.873 -15.167 23.863 1.00 85.25 178 GLY A N 1
ATOM 1422 C CA . GLY A 1 178 ? -10.827 -15.691 22.982 1.00 85.25 178 GLY A CA 1
ATOM 1423 C C . GLY A 1 178 ? -11.323 -16.284 21.660 1.00 85.25 178 GLY A C 1
ATOM 1424 O O . GLY A 1 178 ? -10.499 -16.707 20.851 1.00 85.25 178 GLY A O 1
ATOM 1425 N N . THR A 1 179 ? -12.631 -16.274 21.401 1.00 90.75 179 THR A N 1
ATOM 1426 C CA . THR A 1 179 ? -13.218 -16.725 20.131 1.00 90.75 179 THR A CA 1
ATOM 1427 C C . THR A 1 179 ? -12.895 -15.734 19.019 1.00 90.75 179 THR A C 1
ATOM 1429 O O . THR A 1 179 ? -13.030 -1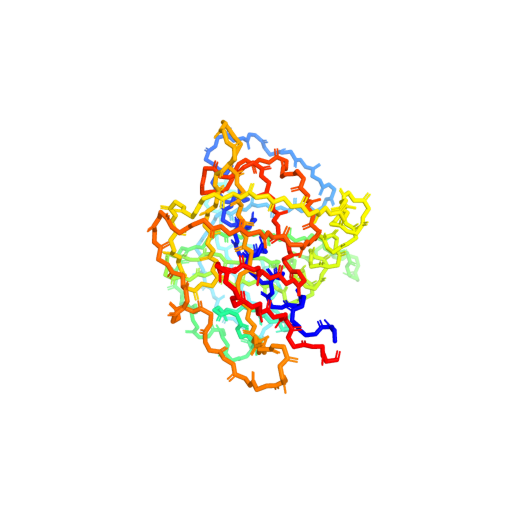4.531 19.227 1.00 90.75 179 THR A O 1
ATOM 1432 N N . GLU A 1 180 ? -12.471 -16.212 17.846 1.00 92.62 180 GLU A N 1
ATOM 1433 C CA . GLU A 1 180 ? -12.271 -15.355 16.670 1.00 92.62 180 GLU A CA 1
ATOM 1434 C C . GLU A 1 180 ? -13.608 -14.747 16.227 1.00 92.62 180 GLU A C 1
ATOM 1436 O O . GLU A 1 180 ? -14.620 -15.439 16.180 1.00 92.62 180 GLU A O 1
ATOM 1441 N N . VAL A 1 181 ? -13.605 -13.448 15.935 1.00 92.69 181 VAL A N 1
ATOM 1442 C CA . VAL A 1 181 ? -14.799 -12.689 15.541 1.00 92.69 181 VAL A CA 1
ATOM 1443 C C . VAL A 1 181 ? -14.501 -11.809 14.331 1.00 92.69 181 VAL A C 1
ATOM 1445 O O . VAL A 1 181 ? -13.377 -11.301 14.200 1.00 92.69 181 VAL A O 1
ATOM 1448 N N . ASP A 1 182 ? -15.498 -11.581 13.471 1.00 91.69 182 ASP A N 1
ATOM 1449 C CA . ASP A 1 182 ? -15.432 -10.495 12.493 1.00 91.69 182 ASP A CA 1
ATOM 1450 C C . ASP A 1 182 ? -15.908 -9.201 13.159 1.00 91.69 182 ASP A C 1
ATOM 1452 O O . ASP A 1 182 ? -17.014 -9.086 13.670 1.00 91.69 182 ASP A O 1
ATOM 1456 N N . TRP A 1 183 ? -15.036 -8.199 13.181 1.00 90.31 183 TRP A N 1
ATOM 1457 C CA . TRP A 1 183 ? -15.327 -6.903 13.790 1.00 90.31 183 TRP A CA 1
ATOM 1458 C C . TRP A 1 183 ? -16.417 -6.133 13.035 1.00 90.31 183 TRP A C 1
ATOM 1460 O O . TRP A 1 183 ? -16.992 -5.206 13.603 1.00 90.31 183 TRP A O 1
ATOM 1470 N N . ARG A 1 184 ? -16.677 -6.479 11.767 1.00 90.94 184 ARG A N 1
ATOM 1471 C CA . ARG A 1 184 ? -17.732 -5.849 10.964 1.00 90.94 184 ARG A CA 1
ATOM 1472 C C . ARG A 1 184 ? -19.132 -6.176 11.453 1.00 90.94 184 ARG A C 1
ATOM 1474 O O . ARG A 1 184 ? -20.011 -5.341 11.296 1.00 90.94 184 ARG A O 1
ATOM 1481 N N . ASP A 1 185 ? -19.308 -7.320 12.101 1.00 91.56 185 ASP A N 1
ATOM 1482 C CA . ASP A 1 185 ? -20.611 -7.742 12.620 1.00 91.56 185 ASP A CA 1
ATOM 1483 C C . ASP A 1 185 ? -21.074 -6.861 13.793 1.00 91.56 185 ASP A C 1
ATOM 1485 O O . ASP A 1 185 ? -22.248 -6.850 14.147 1.00 91.56 185 ASP A O 1
ATOM 1489 N N . TYR A 1 186 ? -20.154 -6.089 14.385 1.00 89.50 186 TYR A N 1
ATOM 1490 C CA . TYR A 1 186 ? -20.408 -5.262 15.565 1.00 89.50 186 TYR A CA 1
ATOM 1491 C C . TYR A 1 186 ? -20.387 -3.761 15.287 1.00 89.50 186 TYR A C 1
ATOM 1493 O O . TYR A 1 186 ? -20.690 -2.983 16.184 1.00 89.50 186 TYR A O 1
ATOM 1501 N N . ILE A 1 187 ? -19.951 -3.320 14.105 1.00 92.19 187 ILE A N 1
ATOM 1502 C CA . ILE A 1 187 ? -19.696 -1.901 13.846 1.00 92.19 187 ILE A CA 1
ATOM 1503 C C . ILE A 1 187 ? -20.441 -1.463 12.593 1.00 92.19 187 ILE A C 1
ATOM 1505 O O . ILE A 1 187 ? -20.181 -1.962 11.503 1.00 92.19 187 ILE A O 1
ATOM 1509 N N . SER A 1 188 ? -21.289 -0.450 12.748 1.00 92.94 188 SER A N 1
ATOM 1510 C CA . SER A 1 188 ? -21.940 0.287 11.665 1.00 92.94 188 SER A CA 1
ATOM 1511 C C . SER A 1 188 ? -21.594 1.786 11.747 1.00 92.94 188 SER A C 1
ATOM 1513 O O . SER A 1 188 ? -21.079 2.256 12.771 1.00 92.94 188 SER A O 1
ATOM 1515 N N . PRO A 1 189 ? -21.827 2.579 10.685 1.00 93.75 189 PRO A N 1
ATOM 1516 C CA . PRO A 1 189 ? -21.783 4.033 10.804 1.00 93.75 189 PRO A CA 1
ATOM 1517 C C . PRO A 1 189 ? -22.702 4.517 11.935 1.00 93.75 189 PRO A C 1
ATOM 1519 O O . PRO A 1 189 ? -23.762 3.944 12.168 1.00 93.75 189 PRO A O 1
ATOM 1522 N N . ASN A 1 190 ? -22.285 5.569 12.636 1.00 94.19 190 ASN A N 1
ATOM 1523 C CA . ASN A 1 190 ? -22.905 6.124 13.844 1.00 94.19 190 ASN A CA 1
ATOM 1524 C C . ASN A 1 190 ? -22.843 5.233 15.097 1.00 94.19 190 ASN A C 1
ATOM 1526 O O . ASN A 1 190 ? -23.427 5.580 16.118 1.00 94.19 190 ASN A O 1
ATOM 1530 N N . THR A 1 191 ? -22.102 4.120 15.066 1.00 95.75 191 THR A N 1
ATOM 1531 C CA . THR A 1 191 ? -21.841 3.326 16.276 1.00 95.75 191 THR A CA 1
ATOM 1532 C C . THR A 1 191 ? -20.893 4.074 17.214 1.00 95.75 191 THR A C 1
ATOM 1534 O O . THR A 1 191 ? -19.800 4.479 16.803 1.00 95.75 191 THR A O 1
ATOM 1537 N N . ASP A 1 192 ? -21.265 4.195 18.487 1.00 96.62 192 ASP A N 1
ATOM 1538 C CA . ASP A 1 192 ? -20.376 4.693 19.534 1.00 96.62 192 ASP A CA 1
ATOM 1539 C C . ASP A 1 192 ? -19.438 3.597 20.035 1.00 96.62 192 ASP A C 1
ATOM 1541 O O . ASP A 1 192 ? -19.844 2.485 20.383 1.00 96.62 192 ASP A O 1
ATOM 1545 N N . VAL A 1 193 ? -18.148 3.923 20.084 1.00 96.88 193 VAL A N 1
ATOM 1546 C CA . VAL A 1 193 ? -17.090 2.983 20.446 1.00 96.88 193 VAL A CA 1
ATOM 1547 C C . VAL A 1 193 ? -16.117 3.589 21.450 1.00 96.88 193 VAL A C 1
ATOM 1549 O O . VAL A 1 193 ? -15.705 4.746 21.341 1.00 96.88 193 VAL A O 1
ATOM 1552 N N . THR A 1 194 ? -15.655 2.777 22.401 1.00 97.38 194 THR A N 1
ATOM 1553 C CA . THR A 1 194 ? -14.486 3.107 23.226 1.00 97.38 194 THR A CA 1
ATOM 1554 C C . THR A 1 194 ? -13.271 2.374 22.683 1.00 97.38 194 THR A C 1
ATOM 1556 O O . THR A 1 194 ? -13.192 1.146 22.710 1.00 97.38 194 THR A O 1
ATOM 1559 N N . ILE A 1 195 ? -12.273 3.121 22.221 1.00 96.25 195 ILE A N 1
ATOM 1560 C CA . ILE A 1 195 ? -11.069 2.566 21.609 1.00 96.25 195 ILE A CA 1
ATOM 1561 C C . ILE A 1 195 ? -9.901 2.707 22.570 1.00 96.25 195 ILE A C 1
ATOM 1563 O O . ILE A 1 195 ? -9.536 3.811 22.971 1.00 96.25 195 ILE A O 1
ATOM 1567 N N . ARG A 1 196 ? -9.251 1.584 22.877 1.00 94.44 196 ARG A N 1
ATOM 1568 C CA . ARG A 1 196 ? -7.964 1.547 23.574 1.00 94.44 196 ARG A CA 1
ATOM 1569 C C . ARG A 1 196 ? -6.877 1.208 22.571 1.00 94.44 196 ARG A C 1
ATOM 1571 O O . ARG A 1 196 ? -6.900 0.129 21.985 1.00 94.44 196 ARG A O 1
ATOM 1578 N N . GLY A 1 197 ? -5.882 2.070 22.393 1.00 91.25 197 GLY A N 1
ATOM 1579 C CA . GLY A 1 197 ? -4.863 1.850 21.370 1.00 91.25 197 GLY A CA 1
ATOM 1580 C C . GLY A 1 197 ? -3.664 2.780 21.441 1.00 91.25 197 GLY A C 1
ATOM 1581 O O . GLY A 1 197 ? -3.510 3.570 22.369 1.00 91.25 197 GLY A O 1
ATOM 1582 N N . PHE A 1 198 ? -2.800 2.664 20.438 1.00 89.25 198 PHE A N 1
ATOM 1583 C CA . PHE A 1 198 ? -1.753 3.641 20.167 1.00 89.25 198 PHE A CA 1
ATOM 1584 C C . PHE A 1 198 ? -2.274 4.681 19.183 1.00 89.25 198 PHE A C 1
ATOM 1586 O O . PHE A 1 198 ? -2.752 4.326 18.108 1.00 89.25 198 PHE A O 1
ATOM 1593 N N . VAL A 1 199 ? -2.138 5.952 19.533 1.00 90.25 199 VAL A N 1
ATOM 1594 C CA . VAL A 1 199 ? -2.558 7.089 18.720 1.00 90.25 199 VAL A CA 1
ATOM 1595 C C . VAL A 1 199 ? -1.322 7.846 18.261 1.00 90.25 199 VAL A C 1
ATOM 1597 O O . VAL A 1 199 ? -0.426 8.135 19.055 1.00 90.25 199 VAL A O 1
ATOM 1600 N N . VAL A 1 200 ? -1.268 8.163 16.971 1.00 87.69 200 VAL A N 1
ATOM 1601 C CA . VAL A 1 200 ? -0.180 8.921 16.351 1.00 87.69 200 VAL A CA 1
ATOM 1602 C C . VAL A 1 200 ? -0.780 10.050 15.526 1.00 87.69 200 VAL A C 1
ATOM 1604 O O . VAL A 1 200 ? -1.622 9.805 14.665 1.00 87.69 200 VAL A O 1
ATOM 1607 N N . LYS A 1 201 ? -0.325 11.286 15.741 1.00 85.31 201 LYS A N 1
ATOM 1608 C CA . LYS A 1 201 ? -0.679 12.409 14.865 1.00 85.31 201 LYS A CA 1
ATOM 1609 C C . LYS A 1 201 ? 0.001 12.226 13.512 1.00 85.31 201 LYS A C 1
ATOM 1611 O O . LYS A 1 201 ? 1.220 12.071 13.445 1.00 85.31 201 LYS A O 1
ATOM 1616 N N . LEU A 1 202 ? -0.777 12.236 12.438 1.00 76.00 202 LEU A N 1
ATOM 1617 C CA . LEU A 1 202 ? -0.245 12.112 11.091 1.00 76.00 202 LEU A CA 1
ATOM 1618 C C . LEU A 1 202 ? 0.404 13.435 10.649 1.00 76.00 202 LEU A C 1
ATOM 1620 O O . LEU A 1 202 ? -0.115 14.506 10.958 1.00 76.00 202 LEU A O 1
ATOM 1624 N N . PRO A 1 203 ? 1.519 13.388 9.896 1.00 71.69 203 PRO A N 1
ATOM 1625 C CA . PRO A 1 203 ? 2.146 14.593 9.351 1.00 71.69 203 PRO A CA 1
ATOM 1626 C C . PRO A 1 203 ? 1.303 15.251 8.249 1.00 71.69 203 PRO A C 1
ATOM 1628 O O . PRO A 1 203 ? 1.502 16.421 7.942 1.00 71.69 203 PRO A O 1
ATOM 1631 N N . ARG A 1 204 ? 0.391 14.493 7.630 1.00 71.06 204 ARG A N 1
ATOM 1632 C CA . ARG A 1 204 ? -0.604 14.955 6.659 1.00 71.06 204 ARG A CA 1
ATOM 1633 C C . ARG A 1 204 ? -1.882 14.159 6.847 1.00 71.06 204 ARG A C 1
ATOM 1635 O O . ARG A 1 204 ? -1.804 12.969 7.157 1.00 71.06 204 ARG A O 1
ATOM 1642 N N . GLU A 1 205 ? -3.016 14.801 6.616 1.00 74.81 205 GLU A N 1
ATOM 1643 C CA . GLU A 1 205 ? -4.314 14.142 6.696 1.00 74.81 205 GLU A CA 1
ATOM 1644 C C . GLU A 1 205 ? -4.429 13.001 5.684 1.00 74.81 205 GLU A C 1
ATOM 1646 O O . GLU A 1 205 ? -3.837 13.020 4.597 1.00 74.81 205 GLU A O 1
ATOM 1651 N N . ARG A 1 206 ? -5.161 11.957 6.072 1.00 69.56 206 ARG A N 1
ATOM 1652 C CA . ARG A 1 206 ? -5.422 10.783 5.239 1.00 69.56 206 ARG A CA 1
ATOM 1653 C C . ARG A 1 206 ? -6.864 10.366 5.408 1.00 69.56 206 ARG A C 1
ATOM 1655 O O . ARG A 1 206 ? -7.257 10.037 6.519 1.00 69.56 206 ARG A O 1
ATOM 1662 N N . LYS A 1 207 ? -7.616 10.343 4.303 1.00 73.62 207 LYS A N 1
ATOM 1663 C CA . LYS A 1 207 ? -9.066 10.092 4.326 1.00 73.62 207 LYS A CA 1
ATOM 1664 C C . LYS A 1 207 ? -9.780 11.029 5.317 1.00 73.62 207 LYS A C 1
ATOM 1666 O O . LYS A 1 207 ? -10.522 10.576 6.168 1.00 73.62 207 LYS A O 1
ATOM 1671 N N . GLY A 1 208 ? -9.407 12.312 5.328 1.00 80.69 208 GLY A N 1
ATOM 1672 C CA . GLY A 1 208 ? -9.907 13.294 6.305 1.00 80.69 208 GLY A CA 1
ATOM 1673 C C . GLY A 1 208 ? -9.442 13.092 7.758 1.00 80.69 208 GLY A C 1
ATOM 1674 O O . GLY A 1 208 ? -9.720 13.927 8.611 1.00 80.69 208 GLY A O 1
ATOM 1675 N N . ALA A 1 209 ? -8.706 12.021 8.076 1.00 84.69 209 ALA A N 1
ATOM 1676 C CA . ALA A 1 209 ? -8.213 11.771 9.424 1.00 84.69 209 ALA A CA 1
ATOM 1677 C C . ALA A 1 209 ? -6.852 12.427 9.682 1.00 84.69 209 ALA A C 1
ATOM 1679 O O . ALA A 1 209 ? -5.899 12.270 8.911 1.00 84.69 209 ALA A O 1
ATOM 1680 N N . LYS A 1 210 ? -6.736 13.086 10.837 1.00 87.69 210 LYS A N 1
ATOM 1681 C CA . LYS A 1 210 ? -5.503 13.724 11.330 1.00 87.69 210 LYS A CA 1
ATOM 1682 C C . LYS A 1 210 ? -4.696 12.812 12.253 1.00 87.69 210 LYS A C 1
ATOM 1684 O O . LYS A 1 210 ? -3.512 13.054 12.501 1.00 87.69 210 LYS A O 1
ATOM 1689 N N . TYR A 1 211 ? -5.318 11.741 12.738 1.00 89.56 211 TYR A N 1
ATOM 1690 C CA . TYR A 1 211 ? -4.708 10.770 13.637 1.00 89.56 211 TYR A CA 1
ATOM 1691 C C . TYR A 1 211 ? -4.793 9.362 13.060 1.00 89.56 211 TYR A C 1
ATOM 1693 O O . TYR A 1 211 ? -5.800 8.973 12.479 1.00 89.56 211 TYR A O 1
ATOM 1701 N N . LEU A 1 212 ? -3.731 8.585 13.251 1.00 88.38 212 LEU A N 1
ATOM 1702 C CA . LEU A 1 212 ? -3.713 7.146 13.036 1.00 88.38 212 LEU A CA 1
ATOM 1703 C C . LEU A 1 212 ? -3.872 6.453 14.383 1.00 88.38 212 LEU A C 1
ATOM 1705 O O . LEU A 1 212 ? -3.120 6.735 15.318 1.00 88.38 212 LEU A O 1
ATOM 1709 N N . VAL A 1 213 ? -4.804 5.511 14.454 1.00 89.19 213 VAL A N 1
ATOM 1710 C CA . VAL A 1 213 ? -5.081 4.730 15.654 1.00 89.19 213 VAL A CA 1
ATOM 1711 C C . VAL A 1 213 ? -4.804 3.259 15.367 1.00 89.19 213 VAL A C 1
ATOM 1713 O O . VAL A 1 213 ? -5.356 2.660 14.445 1.00 89.19 213 VAL A O 1
ATOM 1716 N N . ILE A 1 214 ? -3.927 2.669 16.173 1.00 88.44 214 ILE A N 1
ATOM 1717 C CA . ILE A 1 214 ? -3.642 1.236 16.187 1.00 88.44 214 ILE A CA 1
ATOM 1718 C C . ILE A 1 214 ? -4.361 0.667 17.414 1.00 88.44 214 ILE A C 1
ATOM 1720 O O . ILE A 1 214 ? -3.823 0.758 18.526 1.00 88.44 214 ILE A O 1
ATOM 1724 N N . PRO A 1 215 ? -5.583 0.132 17.249 1.00 90.12 215 PRO A N 1
ATOM 1725 C CA . PRO A 1 215 ? -6.375 -0.337 18.374 1.00 90.12 215 PRO A CA 1
ATOM 1726 C C . PRO A 1 215 ? -5.751 -1.602 18.965 1.00 90.12 215 PRO A C 1
ATOM 1728 O O . PRO A 1 215 ? -5.289 -2.483 18.242 1.00 90.12 215 PRO A O 1
ATOM 1731 N N . LEU A 1 216 ? -5.734 -1.684 20.290 1.00 89.88 216 LEU A N 1
ATOM 1732 C CA . LEU A 1 216 ? -5.450 -2.893 21.063 1.00 89.88 216 LEU A CA 1
ATOM 1733 C C . LEU A 1 216 ? -6.750 -3.623 21.413 1.00 89.88 216 LEU A C 1
ATOM 1735 O O . LEU A 1 216 ? -6.778 -4.852 21.433 1.00 89.88 216 LEU A O 1
ATOM 1739 N N . GLY A 1 217 ? -7.812 -2.858 21.654 1.00 92.69 217 GLY A N 1
ATOM 1740 C CA . GLY A 1 217 ? -9.169 -3.349 21.831 1.00 92.69 217 GLY A CA 1
ATOM 1741 C C . GLY A 1 217 ? -10.179 -2.231 21.615 1.00 92.69 217 GLY A C 1
ATOM 1742 O O . GLY A 1 217 ? -9.831 -1.047 21.691 1.00 92.69 217 GLY A O 1
ATOM 1743 N N . ILE A 1 218 ? -11.403 -2.632 21.313 1.00 95.75 218 ILE A N 1
ATOM 1744 C CA . ILE A 1 218 ? -12.5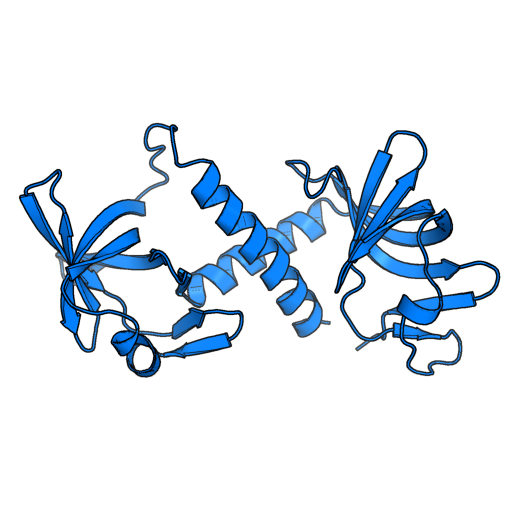41 -1.758 21.060 1.00 95.75 218 ILE A CA 1
ATOM 1745 C C . ILE A 1 218 ? -13.711 -2.309 21.868 1.00 95.75 218 ILE A C 1
ATOM 1747 O O . ILE A 1 218 ? -13.967 -3.511 21.834 1.00 95.75 218 ILE A O 1
ATOM 1751 N N . LYS A 1 219 ? -14.376 -1.431 22.613 1.00 96.25 219 LYS A N 1
ATOM 1752 C CA . LYS A 1 219 ? -15.647 -1.706 23.276 1.00 96.25 219 LYS A CA 1
ATOM 1753 C C . LYS A 1 219 ? -16.768 -1.089 22.440 1.00 96.25 219 LYS A C 1
ATOM 1755 O O . LYS A 1 219 ? -16.661 0.086 22.089 1.00 96.25 219 LYS A O 1
ATOM 1760 N N . ILE A 1 220 ? -17.792 -1.877 22.134 1.00 93.56 220 ILE A N 1
ATOM 1761 C CA . ILE A 1 220 ? -19.017 -1.487 21.431 1.00 93.56 220 ILE A CA 1
ATOM 1762 C C . ILE A 1 220 ? -20.196 -1.946 22.291 1.00 93.56 220 ILE A C 1
ATOM 1764 O O . ILE A 1 220 ? -20.391 -3.150 22.459 1.00 93.56 220 ILE A O 1
ATOM 1768 N N . GLY A 1 221 ? -20.945 -1.010 22.882 1.00 88.38 221 GLY A N 1
ATOM 1769 C CA . GLY A 1 221 ? -21.919 -1.352 23.927 1.00 88.38 221 GLY A CA 1
ATOM 1770 C C . GLY A 1 221 ? -21.250 -2.171 25.037 1.00 88.38 221 GLY A C 1
ATOM 1771 O O . GLY A 1 221 ? -20.212 -1.762 25.559 1.00 88.38 221 GLY A O 1
ATOM 1772 N N . ASP A 1 222 ? -21.777 -3.358 25.329 1.00 86.88 222 ASP A N 1
ATOM 1773 C CA . ASP A 1 222 ? -21.186 -4.303 26.291 1.00 86.88 222 ASP A CA 1
ATOM 1774 C C . ASP A 1 222 ? -20.175 -5.277 25.674 1.00 86.88 222 ASP A C 1
ATOM 1776 O O . ASP A 1 222 ? -19.462 -5.984 26.385 1.00 86.88 222 ASP A O 1
ATOM 1780 N N . THR A 1 223 ? -20.045 -5.288 24.348 1.00 90.75 223 THR A N 1
ATOM 1781 C CA . THR A 1 223 ? -19.114 -6.176 23.653 1.00 90.75 223 THR A CA 1
ATOM 1782 C C . THR A 1 223 ? -17.715 -5.580 23.632 1.00 90.75 223 THR A C 1
ATOM 1784 O O . THR A 1 223 ? -17.511 -4.439 23.218 1.00 90.75 223 THR A O 1
ATOM 1787 N N . ILE A 1 224 ? -16.708 -6.368 24.011 1.00 93.50 224 ILE A N 1
ATOM 1788 C CA . ILE A 1 224 ? -15.302 -5.992 23.858 1.00 93.50 224 ILE A CA 1
ATOM 1789 C C . ILE A 1 224 ? -14.624 -6.962 22.899 1.00 93.50 224 ILE A C 1
ATOM 1791 O O . ILE A 1 224 ? -14.529 -8.164 23.152 1.00 93.50 224 ILE A O 1
ATOM 1795 N N . ILE A 1 225 ? -14.069 -6.406 21.825 1.00 94.25 225 ILE A N 1
ATOM 1796 C CA . ILE A 1 225 ? -13.219 -7.131 20.887 1.00 94.25 225 ILE A CA 1
ATOM 1797 C C . ILE A 1 225 ? -11.773 -6.663 21.029 1.00 94.25 225 ILE A C 1
ATOM 1799 O O . ILE A 1 225 ? -11.460 -5.472 21.125 1.00 94.25 225 ILE A O 1
ATOM 1803 N N . LYS A 1 226 ? -10.847 -7.615 21.059 1.00 92.94 226 LYS A N 1
ATOM 1804 C CA . LYS A 1 226 ? -9.409 -7.376 21.197 1.00 92.94 226 LYS A CA 1
ATOM 1805 C C . LYS A 1 226 ? -8.710 -7.890 19.954 1.00 92.94 226 LYS A C 1
ATOM 1807 O O . LYS A 1 226 ? -9.118 -8.873 19.342 1.00 92.94 226 LYS A O 1
ATOM 1812 N N . ARG A 1 227 ? -7.607 -7.249 19.572 1.00 84.75 227 ARG A N 1
ATOM 1813 C CA . ARG A 1 227 ? -6.745 -7.843 18.546 1.00 84.75 227 ARG A CA 1
ATOM 1814 C C . ARG A 1 227 ? -6.138 -9.127 19.097 1.00 84.75 227 ARG A C 1
ATOM 1816 O O . ARG A 1 227 ? -5.548 -9.098 20.179 1.00 84.75 227 ARG A O 1
ATOM 1823 N N . ALA A 1 228 ? -6.202 -10.209 18.324 1.00 78.94 228 ALA A N 1
ATOM 1824 C CA . ALA A 1 228 ? -5.562 -11.465 18.692 1.00 78.94 228 ALA A CA 1
ATOM 1825 C C . ALA A 1 228 ? -4.063 -11.231 18.946 1.00 78.94 228 ALA A C 1
ATOM 1827 O O . ALA A 1 228 ? -3.327 -10.762 18.063 1.00 78.94 228 ALA A O 1
ATOM 1828 N N . ARG A 1 229 ? -3.600 -11.53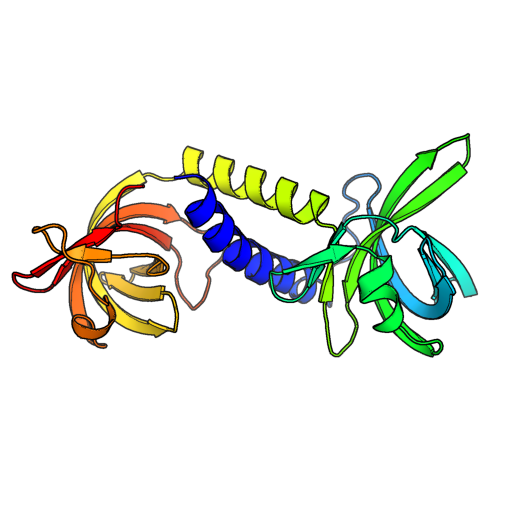1 20.166 1.00 63.00 229 ARG A N 1
ATOM 1829 C CA . ARG A 1 229 ? -2.168 -11.535 20.474 1.00 63.00 229 ARG A CA 1
ATOM 1830 C C . ARG A 1 229 ? -1.563 -12.771 19.810 1.00 63.00 229 ARG A C 1
ATOM 1832 O O . ARG A 1 229 ? -1.963 -13.887 20.104 1.00 63.00 229 ARG A O 1
ATOM 1839 N N . ARG A 1 230 ? -0.636 -12.539 18.879 1.00 48.38 230 ARG A N 1
ATOM 1840 C CA . ARG A 1 230 ? 0.283 -13.557 18.356 1.00 48.38 230 ARG A CA 1
ATOM 1841 C C . ARG A 1 230 ? 1.644 -13.391 18.988 1.00 48.38 230 ARG A C 1
ATOM 1843 O O . ARG A 1 230 ? 2.225 -12.290 18.755 1.00 48.38 230 ARG A O 1
#

Sequence (230 aa):
MNRILGILLVIIVALSIASVFTIAVEAKPKIVRRTVRFSGVVEKVGDKGLKVYVERINRSIPLFCGGKWVKDREVYNWSEIKDLFNDGMEIRVLATVVRANNRSVPVALVIKADNFTIYRARLVKLIRRRIYRWIRSHARKATFNATVSEIGDNYIIVTKGNITGLVVMKGKWVSENGTEVDWRDYISPNTDVTIRGFVVKLPRERKGAKYLVIPLGIKIGDTIIKRARR